Protein AF-A0A183H7V7-F1 (afdb_monomer_lite)

Structure (mmCIF, N/CA/C/O backbone):
data_AF-A0A183H7V7-F1
#
_entry.id   AF-A0A183H7V7-F1
#
loop_
_atom_site.group_PDB
_atom_site.id
_atom_site.type_symbol
_atom_site.label_atom_id
_atom_site.label_alt_id
_atom_site.label_comp_id
_atom_site.label_asym_id
_atom_site.label_entity_id
_atom_site.label_seq_id
_atom_site.pdbx_PDB_ins_code
_atom_site.Cartn_x
_atom_site.Cartn_y
_atom_site.Cartn_z
_atom_site.occupancy
_atom_site.B_iso_or_equiv
_atom_site.auth_seq_id
_atom_site.auth_comp_id
_atom_site.auth_asym_id
_atom_site.auth_atom_id
_atom_site.pdbx_PDB_model_num
ATOM 1 N N . MET A 1 1 ? -0.029 -14.045 -3.141 1.00 83.12 1 MET A N 1
ATOM 2 C CA . MET A 1 1 ? -0.782 -13.463 -2.008 1.00 83.12 1 MET A CA 1
ATOM 3 C C . MET A 1 1 ? -1.343 -14.506 -1.038 1.00 83.12 1 MET A C 1
ATOM 5 O O . MET A 1 1 ? -0.918 -14.499 0.108 1.00 83.12 1 MET A O 1
ATOM 9 N N . ALA A 1 2 ? -2.233 -15.414 -1.465 1.00 86.19 2 ALA A N 1
ATOM 10 C CA . ALA A 1 2 ? -2.914 -16.369 -0.571 1.00 86.19 2 ALA A CA 1
ATOM 11 C C . ALA A 1 2 ? -1.970 -17.188 0.333 1.00 86.19 2 ALA A C 1
ATOM 13 O O . ALA A 1 2 ? -2.201 -17.280 1.535 1.00 86.19 2 ALA A O 1
ATOM 14 N N . ILE A 1 3 ? -0.864 -17.702 -0.221 1.00 89.56 3 ILE A N 1
ATOM 15 C CA . ILE A 1 3 ? 0.158 -18.432 0.549 1.00 89.56 3 ILE A CA 1
ATOM 16 C C . ILE A 1 3 ? 0.711 -17.557 1.679 1.00 89.56 3 ILE A C 1
ATOM 18 O O . ILE A 1 3 ? 0.718 -17.991 2.822 1.00 89.56 3 ILE A O 1
ATOM 22 N N . CYS A 1 4 ? 1.087 -16.304 1.396 1.00 88.00 4 CYS A N 1
ATOM 23 C CA . CYS A 1 4 ? 1.588 -15.381 2.415 1.00 88.00 4 CYS A CA 1
ATOM 24 C C . CYS A 1 4 ? 0.553 -15.135 3.518 1.00 88.00 4 CYS A C 1
ATOM 26 O O . CYS A 1 4 ? 0.920 -15.141 4.685 1.00 88.00 4 CYS A O 1
ATOM 28 N N . MET A 1 5 ? -0.730 -14.983 3.176 1.00 90.81 5 MET A N 1
ATOM 29 C CA . MET A 1 5 ? -1.794 -14.799 4.172 1.00 90.81 5 MET A CA 1
ATOM 30 C C . MET A 1 5 ? -1.963 -16.030 5.069 1.00 90.81 5 MET A C 1
ATOM 32 O O . MET A 1 5 ? -2.100 -15.891 6.283 1.00 90.81 5 MET A O 1
ATOM 36 N N . ILE A 1 6 ? -1.900 -17.236 4.497 1.00 91.56 6 ILE A N 1
ATOM 37 C CA . ILE A 1 6 ? -1.924 -18.493 5.258 1.00 91.56 6 ILE A CA 1
ATOM 38 C C . ILE A 1 6 ? -0.694 -18.584 6.168 1.00 91.56 6 ILE A C 1
ATOM 40 O O . ILE A 1 6 ? -0.825 -18.875 7.355 1.00 91.56 6 ILE A O 1
ATOM 44 N N . THR A 1 7 ? 0.497 -18.273 5.653 1.00 91.25 7 THR A N 1
ATOM 45 C CA . THR A 1 7 ? 1.732 -18.254 6.447 1.00 91.25 7 THR A CA 1
ATOM 46 C C . THR A 1 7 ? 1.651 -17.245 7.591 1.00 91.25 7 THR A C 1
ATOM 48 O O . THR A 1 7 ? 2.047 -17.569 8.703 1.00 91.25 7 THR A O 1
ATOM 51 N N . MET A 1 8 ? 1.097 -16.049 7.372 1.00 92.38 8 MET A N 1
ATOM 52 C CA . MET A 1 8 ? 0.916 -15.050 8.431 1.00 92.38 8 MET A CA 1
ATOM 53 C C . MET A 1 8 ? -0.053 -15.515 9.526 1.00 92.38 8 MET A C 1
ATOM 55 O O . MET A 1 8 ? 0.155 -15.159 10.680 1.00 92.38 8 MET A O 1
ATOM 59 N N . ARG A 1 9 ? -1.074 -16.318 9.189 1.00 90.81 9 ARG A N 1
ATOM 60 C CA . ARG A 1 9 ? -1.992 -16.923 10.174 1.00 90.81 9 ARG A CA 1
ATOM 61 C C . ARG A 1 9 ? -1.338 -18.039 10.990 1.00 90.81 9 ARG A C 1
ATOM 63 O O . ARG A 1 9 ? -1.631 -18.166 12.170 1.00 90.81 9 ARG A O 1
ATOM 70 N N . ASN A 1 10 ? -0.479 -18.841 10.361 1.00 91.06 10 ASN A N 1
ATOM 71 C CA . ASN A 1 10 ? 0.200 -19.969 11.010 1.00 91.06 10 ASN A CA 1
ATOM 72 C C . ASN A 1 10 ? 1.493 -19.565 11.737 1.00 91.06 10 ASN A C 1
ATOM 74 O O . ASN A 1 10 ? 2.023 -20.326 12.542 1.00 91.06 10 ASN A O 1
ATOM 78 N N . CYS A 1 11 ? 2.034 -18.392 11.421 1.00 88.12 11 CYS A N 1
ATOM 79 C CA . CYS A 1 11 ? 3.238 -17.832 12.024 1.00 88.12 11 CYS A CA 1
ATOM 80 C C . CYS A 1 11 ? 2.930 -16.427 12.568 1.00 88.12 11 CYS A C 1
ATOM 82 O O . CYS A 1 11 ? 1.870 -16.207 13.143 1.00 88.12 11 CYS A O 1
ATOM 84 N N . SER A 1 12 ? 3.852 -15.466 12.412 1.00 91.12 12 SER A N 1
ATOM 85 C CA . SER A 1 12 ? 3.609 -14.065 12.770 1.00 91.12 12 SER A CA 1
ATOM 86 C C . SER A 1 12 ? 3.565 -13.166 11.521 1.00 91.12 12 SER A C 1
ATOM 88 O O . SER A 1 12 ? 4.467 -13.263 10.675 1.00 91.12 12 SER A O 1
ATOM 90 N N . PRO A 1 13 ? 2.578 -12.251 11.395 1.00 92.94 13 PRO A N 1
ATOM 91 C CA . PRO A 1 13 ? 2.539 -11.257 10.319 1.00 92.94 13 PRO A CA 1
ATOM 92 C C . PRO A 1 13 ? 3.821 -10.424 10.247 1.00 92.94 13 PRO A C 1
ATOM 94 O O . PRO A 1 13 ? 4.353 -10.177 9.164 1.00 92.94 13 PRO A O 1
ATOM 97 N N . LYS A 1 14 ? 4.375 -10.073 11.414 1.00 93.44 14 LYS A N 1
ATOM 98 C CA . LYS A 1 14 ? 5.647 -9.360 11.554 1.00 93.44 14 LYS A CA 1
ATOM 99 C C . LYS A 1 14 ? 6.796 -10.061 10.829 1.00 93.44 14 LYS A C 1
ATOM 101 O O . LYS A 1 14 ? 7.481 -9.410 10.047 1.00 93.44 14 LYS A O 1
ATOM 106 N N . SER A 1 15 ? 6.998 -11.361 11.059 1.00 92.56 15 SER A N 1
ATOM 107 C CA . SER A 1 15 ? 8.094 -12.120 10.441 1.00 92.56 15 SER A CA 1
ATOM 108 C C . SER A 1 15 ? 7.975 -12.147 8.920 1.00 92.56 15 SER A C 1
ATOM 110 O O . SER A 1 15 ? 8.949 -11.873 8.223 1.00 92.56 15 SER A O 1
ATOM 112 N N . VAL A 1 16 ? 6.775 -12.424 8.401 1.00 93.31 16 VAL A N 1
ATOM 113 C CA . VAL A 1 16 ? 6.545 -12.497 6.951 1.00 93.31 16 VAL A CA 1
ATOM 114 C C . VAL A 1 16 ? 6.779 -11.134 6.301 1.00 93.31 16 VAL A C 1
ATOM 116 O O . VAL A 1 16 ? 7.478 -11.050 5.294 1.00 93.31 16 VAL A O 1
ATOM 119 N N . ILE A 1 17 ? 6.261 -10.056 6.895 1.00 93.62 17 ILE A N 1
ATOM 120 C CA . ILE A 1 17 ? 6.470 -8.690 6.396 1.00 93.62 17 ILE A CA 1
ATOM 121 C C . ILE A 1 17 ? 7.956 -8.323 6.416 1.00 93.62 17 ILE A C 1
ATOM 123 O O . ILE A 1 17 ? 8.456 -7.801 5.424 1.00 93.62 17 ILE A O 1
ATOM 127 N N . SER A 1 18 ? 8.686 -8.648 7.488 1.00 93.00 18 SER A N 1
ATOM 128 C CA . SER A 1 18 ? 10.134 -8.418 7.556 1.00 93.00 18 SER A CA 1
ATOM 129 C C . SER A 1 18 ? 10.902 -9.138 6.443 1.00 93.00 18 SER A C 1
ATOM 131 O O . SER A 1 18 ? 11.807 -8.542 5.864 1.00 93.00 18 SER A O 1
ATOM 133 N N . CYS A 1 19 ? 10.527 -10.371 6.091 1.00 93.06 19 CYS A N 1
ATOM 134 C CA . CYS A 1 19 ? 11.117 -11.071 4.946 1.00 93.06 19 CYS A CA 1
ATOM 135 C C . CYS A 1 19 ? 10.786 -10.382 3.612 1.00 93.06 19 CYS A C 1
ATOM 137 O O . CYS A 1 19 ? 11.653 -10.264 2.749 1.00 93.06 19 CYS A O 1
ATOM 139 N N . LEU A 1 20 ? 9.552 -9.900 3.441 1.00 93.38 20 LEU A N 1
ATOM 140 C CA . LEU A 1 20 ? 9.124 -9.217 2.216 1.00 93.38 20 LEU A CA 1
ATOM 141 C C . LEU A 1 20 ? 9.817 -7.862 2.017 1.00 93.38 20 LEU A C 1
ATOM 143 O O . LEU A 1 20 ? 10.102 -7.501 0.876 1.00 93.38 20 LEU A O 1
ATOM 147 N N . CYS A 1 21 ? 10.136 -7.139 3.097 1.00 93.31 21 CYS A N 1
ATOM 148 C CA . CYS A 1 21 ? 10.841 -5.854 3.034 1.00 93.31 21 CYS A CA 1
ATOM 149 C C . CYS A 1 21 ? 12.169 -5.934 2.261 1.00 93.31 21 CYS A C 1
ATOM 151 O O . CYS A 1 21 ? 12.540 -4.958 1.620 1.00 93.31 21 CYS A O 1
ATOM 153 N N . VAL A 1 22 ? 12.860 -7.081 2.270 1.00 93.31 22 VAL A N 1
ATOM 154 C CA . VAL A 1 22 ? 14.134 -7.283 1.547 1.00 93.31 22 VAL A CA 1
ATOM 155 C C . VAL A 1 22 ? 13.958 -7.186 0.025 1.00 93.31 22 VAL A C 1
ATOM 157 O O . VAL A 1 22 ? 14.891 -6.849 -0.699 1.00 93.31 22 VAL A O 1
ATOM 160 N N . TYR A 1 23 ? 12.751 -7.445 -0.475 1.00 93.19 23 TYR A N 1
ATOM 161 C CA . TYR A 1 23 ? 12.440 -7.455 -1.903 1.00 93.19 23 TYR A CA 1
ATOM 162 C C . TYR A 1 23 ? 11.769 -6.158 -2.387 1.00 93.19 23 TYR A C 1
ATOM 164 O O . TYR A 1 23 ? 11.342 -6.083 -3.542 1.00 93.19 23 TYR A O 1
ATOM 172 N N . SER A 1 24 ? 11.681 -5.125 -1.543 1.00 91.31 24 SER A N 1
ATOM 173 C CA . SER A 1 24 ? 11.065 -3.834 -1.889 1.00 91.31 24 SER A CA 1
ATOM 174 C C . SER A 1 24 ? 11.757 -3.132 -3.063 1.00 91.31 24 SER A C 1
ATOM 176 O O . SER A 1 24 ? 11.090 -2.486 -3.865 1.00 91.31 24 SER A O 1
ATOM 178 N N . GLU A 1 25 ? 13.068 -3.321 -3.225 1.00 93.31 25 GLU A N 1
ATOM 179 C CA . GLU A 1 25 ? 13.884 -2.744 -4.305 1.00 93.31 25 GLU A CA 1
ATOM 180 C C . GLU A 1 25 ? 14.132 -3.726 -5.466 1.00 93.31 25 GLU A C 1
ATOM 182 O O . GLU A 1 25 ? 15.011 -3.532 -6.307 1.00 93.31 25 GLU A O 1
ATOM 187 N N . HIS A 1 26 ? 13.354 -4.809 -5.549 1.00 97.00 26 HIS A N 1
ATOM 188 C CA . HIS A 1 26 ? 13.552 -5.834 -6.568 1.00 97.00 26 HIS A CA 1
ATOM 189 C C . HIS A 1 26 ? 13.414 -5.269 -7.997 1.00 97.00 26 HIS A C 1
ATOM 191 O O . HIS A 1 26 ? 12.508 -4.487 -8.291 1.00 97.00 26 HIS A O 1
ATOM 197 N N . ARG A 1 27 ? 14.264 -5.719 -8.936 1.00 95.56 27 ARG A N 1
ATOM 198 C CA . ARG A 1 27 ? 14.302 -5.227 -10.333 1.00 95.56 27 ARG A CA 1
ATOM 199 C C . ARG A 1 27 ? 12.946 -5.322 -11.043 1.00 95.56 27 ARG A C 1
ATOM 201 O O . ARG A 1 27 ? 12.542 -4.406 -11.760 1.00 95.56 27 ARG A O 1
ATOM 208 N N . SER A 1 28 ? 12.240 -6.433 -10.841 1.00 96.88 28 SER A N 1
ATOM 209 C CA . SER A 1 28 ? 10.896 -6.643 -11.390 1.00 96.88 28 SER A CA 1
ATOM 210 C C . SER A 1 28 ? 9.864 -5.790 -10.657 1.00 96.88 28 SER A C 1
ATOM 212 O O . SER A 1 28 ? 9.594 -6.015 -9.478 1.00 96.88 28 SER A O 1
ATOM 214 N N . SER A 1 29 ? 9.223 -4.871 -11.380 1.00 96.50 29 SER A N 1
ATOM 215 C CA . SER A 1 29 ? 8.140 -4.045 -10.839 1.00 96.50 29 SER A CA 1
ATOM 216 C C . SER A 1 29 ? 6.926 -4.855 -10.409 1.00 96.50 29 SER A C 1
ATOM 218 O O . SER A 1 29 ? 6.223 -4.443 -9.499 1.00 96.50 29 SER A O 1
ATOM 220 N N . ARG A 1 30 ? 6.705 -6.026 -11.020 1.00 96.19 30 ARG A N 1
ATOM 221 C CA . ARG A 1 30 ? 5.629 -6.936 -10.621 1.00 96.19 30 ARG A CA 1
ATOM 222 C C . ARG A 1 30 ? 5.851 -7.476 -9.210 1.00 96.19 30 ARG A C 1
ATOM 224 O O . ARG A 1 30 ? 4.898 -7.614 -8.464 1.00 96.19 30 ARG A O 1
ATOM 231 N N . ILE A 1 31 ? 7.102 -7.741 -8.829 1.00 96.88 31 ILE A N 1
ATOM 232 C CA . ILE A 1 31 ? 7.424 -8.187 -7.467 1.00 96.88 31 ILE A CA 1
ATOM 233 C C . ILE A 1 31 ? 7.207 -7.046 -6.470 1.00 96.88 31 ILE A C 1
ATOM 235 O O . ILE A 1 31 ? 6.558 -7.262 -5.453 1.00 96.88 31 ILE A O 1
ATOM 239 N N . ARG A 1 32 ? 7.665 -5.826 -6.787 1.00 97.62 32 ARG A N 1
ATOM 240 C CA . ARG A 1 32 ? 7.440 -4.649 -5.928 1.00 97.62 32 ARG A CA 1
ATOM 241 C C . ARG A 1 32 ? 5.950 -4.368 -5.711 1.00 97.62 32 ARG A C 1
ATOM 243 O O . ARG A 1 32 ? 5.524 -4.159 -4.582 1.00 97.62 32 ARG A O 1
ATOM 250 N N . GLU A 1 33 ? 5.159 -4.424 -6.781 1.00 96.88 33 GLU A N 1
ATOM 251 C CA . GLU A 1 33 ? 3.698 -4.295 -6.732 1.00 96.88 33 GLU A CA 1
ATOM 252 C C . GLU A 1 33 ? 3.053 -5.374 -5.852 1.00 96.88 33 GLU A C 1
ATOM 254 O O . GLU A 1 33 ? 2.265 -5.057 -4.964 1.00 96.88 33 GLU A O 1
ATOM 259 N N . GLU A 1 34 ? 3.409 -6.646 -6.051 1.00 96.62 34 GLU A N 1
ATOM 260 C CA . GLU A 1 34 ? 2.838 -7.742 -5.264 1.00 96.62 34 GLU A CA 1
ATOM 261 C C . GLU A 1 34 ? 3.197 -7.650 -3.778 1.00 96.62 34 GLU A C 1
ATOM 263 O O . GLU A 1 34 ? 2.356 -7.943 -2.931 1.00 96.62 34 GLU A O 1
ATOM 268 N N . ILE A 1 35 ? 4.408 -7.203 -3.436 1.00 96.88 35 ILE A N 1
ATOM 269 C CA . ILE A 1 35 ? 4.810 -6.975 -2.040 1.00 96.88 35 ILE A CA 1
ATOM 270 C C . ILE A 1 35 ? 3.922 -5.917 -1.387 1.00 96.88 35 ILE A C 1
ATOM 272 O O . ILE A 1 35 ? 3.421 -6.144 -0.285 1.00 96.88 35 ILE A O 1
ATOM 276 N N . LEU A 1 36 ? 3.687 -4.798 -2.078 1.00 97.62 36 LEU A N 1
ATOM 277 C CA . LEU A 1 36 ? 2.796 -3.740 -1.605 1.00 97.62 36 LEU A CA 1
ATOM 278 C C . LEU A 1 36 ? 1.373 -4.271 -1.409 1.00 97.62 36 LEU A C 1
ATOM 280 O O . LEU A 1 36 ? 0.781 -4.053 -0.358 1.00 97.62 36 LEU A O 1
ATOM 284 N N . ASN A 1 37 ? 0.858 -5.049 -2.362 1.00 97.12 37 ASN A N 1
ATOM 285 C CA . ASN A 1 37 ? -0.470 -5.650 -2.255 1.00 97.12 37 ASN A CA 1
ATOM 286 C C . ASN A 1 37 ? -0.578 -6.645 -1.088 1.00 97.12 37 ASN A C 1
ATOM 288 O O . ASN A 1 37 ? -1.600 -6.677 -0.403 1.00 97.12 37 ASN A O 1
ATOM 292 N N . ILE A 1 38 ? 0.464 -7.442 -0.827 1.00 96.31 38 ILE A N 1
ATOM 293 C CA . ILE A 1 38 ? 0.506 -8.354 0.325 1.00 96.31 38 ILE A CA 1
ATOM 294 C C . ILE A 1 38 ? 0.534 -7.563 1.638 1.00 96.31 38 ILE A C 1
ATOM 296 O O . ILE A 1 38 ? -0.175 -7.925 2.574 1.00 96.31 38 ILE A O 1
ATOM 300 N N . MET A 1 39 ? 1.309 -6.477 1.716 1.00 96.56 39 MET A N 1
ATOM 301 C CA . MET A 1 39 ? 1.312 -5.586 2.882 1.00 96.56 39 MET A CA 1
ATOM 302 C C . MET A 1 39 ? -0.060 -4.933 3.098 1.00 96.56 39 MET A C 1
ATOM 304 O O . MET A 1 39 ? -0.524 -4.875 4.235 1.00 96.56 39 MET A O 1
ATOM 308 N N . THR A 1 40 ? -0.741 -4.516 2.026 1.00 97.12 40 THR A N 1
ATOM 309 C CA . THR A 1 40 ? -2.110 -3.982 2.085 1.00 97.12 40 THR A CA 1
ATOM 310 C C . THR A 1 40 ? -3.071 -5.027 2.639 1.00 97.12 40 THR A C 1
ATOM 312 O O . THR A 1 40 ? -3.781 -4.754 3.604 1.00 97.12 40 THR A O 1
ATOM 315 N N . ALA A 1 41 ? -3.048 -6.251 2.098 1.00 96.06 41 ALA A N 1
ATOM 316 C CA . ALA A 1 41 ? -3.872 -7.352 2.594 1.00 96.06 41 ALA A CA 1
ATOM 317 C C . ALA A 1 41 ? -3.603 -7.642 4.078 1.00 96.06 41 ALA A C 1
ATOM 319 O O . ALA A 1 41 ? -4.539 -7.849 4.852 1.00 96.06 41 ALA A O 1
ATOM 320 N N . ALA A 1 42 ? -2.332 -7.629 4.486 1.00 95.38 42 ALA A N 1
ATOM 321 C CA . ALA A 1 42 ? -1.938 -7.873 5.865 1.00 95.38 42 ALA A CA 1
ATOM 322 C C . ALA A 1 42 ? -2.489 -6.800 6.815 1.00 95.38 42 ALA A C 1
ATOM 324 O O . ALA A 1 42 ? -3.069 -7.151 7.838 1.00 95.38 42 ALA A O 1
ATOM 325 N N . LEU A 1 43 ? -2.374 -5.516 6.460 1.00 95.25 43 LEU A N 1
ATOM 326 C CA . LEU A 1 43 ? -2.909 -4.410 7.263 1.00 95.25 43 LEU A CA 1
ATOM 327 C C . LEU A 1 43 ? -4.443 -4.384 7.326 1.00 95.25 43 LEU A C 1
ATOM 329 O O . LEU A 1 43 ? -4.996 -3.915 8.313 1.00 95.25 43 LEU A O 1
ATOM 333 N N . LEU A 1 44 ? -5.126 -4.885 6.294 1.00 94.94 44 LEU A N 1
ATOM 334 C CA . LEU A 1 44 ? -6.587 -5.020 6.288 1.00 94.94 44 LEU A CA 1
ATOM 335 C C . LEU A 1 44 ? -7.083 -6.247 7.073 1.00 94.94 44 LEU A C 1
ATOM 337 O O . LEU A 1 44 ? -8.256 -6.303 7.428 1.00 94.94 44 LEU A O 1
ATOM 341 N N . THR A 1 45 ? -6.220 -7.239 7.317 1.00 93.94 45 THR A N 1
ATOM 342 C CA . THR A 1 45 ? -6.614 -8.529 7.915 1.00 93.94 45 THR A CA 1
ATOM 343 C C . THR A 1 45 ? -6.171 -8.681 9.367 1.00 93.94 45 THR A C 1
ATOM 345 O O . THR A 1 45 ? -6.896 -9.264 10.170 1.00 93.94 45 THR A O 1
ATOM 348 N N . PHE A 1 46 ? -4.967 -8.224 9.707 1.00 93.69 46 PHE A N 1
ATOM 349 C CA . PHE A 1 46 ? -4.369 -8.409 11.027 1.00 93.69 46 PHE A CA 1
ATOM 350 C C . PHE A 1 46 ? -4.332 -7.093 11.800 1.00 93.69 46 PHE A C 1
ATOM 352 O O . PHE A 1 46 ? -4.242 -6.013 11.220 1.00 93.69 46 PHE A O 1
ATOM 359 N N . ASP A 1 47 ? -4.341 -7.189 13.129 1.00 90.56 47 ASP A N 1
ATOM 360 C CA . ASP A 1 47 ? -4.190 -6.031 14.008 1.00 90.56 47 ASP A CA 1
ATOM 361 C C . ASP A 1 47 ? -2.854 -5.318 13.737 1.00 90.56 47 ASP A C 1
ATOM 363 O O . ASP A 1 47 ? -1.793 -5.953 13.701 1.00 90.56 47 ASP A O 1
ATOM 367 N N . SER A 1 48 ? -2.894 -3.992 13.603 1.00 87.38 48 SER A N 1
ATOM 368 C CA . SER A 1 48 ? -1.719 -3.155 13.360 1.00 87.38 48 SER A CA 1
ATOM 369 C C . SER A 1 48 ? -0.653 -3.305 14.450 1.00 87.38 48 SER A C 1
ATOM 371 O O . SER A 1 48 ? 0.534 -3.192 14.151 1.00 87.38 48 SER A O 1
ATOM 373 N N . ARG A 1 49 ? -1.034 -3.661 15.688 1.00 88.69 49 ARG A N 1
ATOM 374 C CA . ARG A 1 49 ? -0.091 -3.966 16.786 1.00 88.69 49 ARG A CA 1
ATOM 375 C C . ARG A 1 49 ? 0.773 -5.201 16.528 1.00 88.69 49 ARG A C 1
ATOM 377 O O . ARG A 1 49 ? 1.878 -5.300 17.057 1.00 88.69 49 ARG A O 1
ATOM 384 N N . SER A 1 50 ? 0.292 -6.137 15.709 1.00 88.31 50 SER A N 1
ATOM 385 C CA . SER A 1 50 ? 1.029 -7.350 15.328 1.00 88.31 50 SER A CA 1
ATOM 386 C C . SER A 1 50 ? 2.015 -7.120 14.174 1.00 88.31 50 SER A C 1
ATOM 388 O O . SER A 1 50 ? 2.763 -8.027 13.805 1.00 88.31 50 SER A O 1
ATOM 390 N N . ILE A 1 51 ? 2.039 -5.907 13.610 1.00 91.81 51 ILE A N 1
ATOM 391 C CA . ILE A 1 51 ? 2.793 -5.543 12.412 1.00 91.81 51 ILE A CA 1
ATOM 392 C C . ILE A 1 51 ? 3.747 -4.384 12.722 1.00 91.81 51 ILE A C 1
ATOM 394 O O . ILE A 1 51 ? 3.416 -3.425 13.413 1.00 91.81 51 ILE A O 1
ATOM 398 N N . ASN A 1 52 ? 4.965 -4.440 12.179 1.00 91.75 52 ASN A N 1
ATOM 399 C CA . ASN A 1 52 ? 5.906 -3.329 12.301 1.00 91.75 52 ASN A CA 1
ATOM 400 C C . ASN A 1 52 ? 5.572 -2.223 11.286 1.00 91.75 52 ASN A C 1
ATOM 402 O O . ASN A 1 52 ? 6.082 -2.219 10.165 1.00 91.75 52 ASN A O 1
ATOM 406 N N . LEU A 1 53 ? 4.744 -1.265 11.705 1.00 91.81 53 LEU A N 1
ATOM 407 C CA . LEU A 1 53 ? 4.345 -0.127 10.875 1.00 91.81 53 LEU A CA 1
ATOM 408 C C . LEU A 1 53 ? 5.537 0.727 10.413 1.00 91.81 53 LEU A C 1
ATOM 410 O O . LEU A 1 53 ? 5.537 1.227 9.292 1.00 91.81 53 LEU A O 1
ATOM 414 N N . LYS A 1 54 ? 6.600 0.848 11.218 1.00 91.88 54 LYS A N 1
ATOM 415 C CA . LYS A 1 54 ? 7.798 1.586 10.798 1.00 91.88 54 LYS A CA 1
ATOM 416 C C . LYS A 1 54 ? 8.458 0.933 9.578 1.00 91.88 54 LYS A C 1
ATOM 418 O O . LYS A 1 54 ? 8.795 1.630 8.629 1.00 91.88 54 LYS A O 1
ATOM 423 N N . ALA A 1 55 ? 8.596 -0.393 9.583 1.00 92.38 55 ALA A N 1
ATOM 424 C CA . ALA A 1 55 ? 9.184 -1.123 8.459 1.00 92.38 55 ALA A CA 1
ATOM 425 C C . ALA A 1 55 ? 8.343 -0.990 7.178 1.00 92.38 55 ALA A C 1
ATOM 427 O O . ALA A 1 55 ? 8.896 -0.918 6.084 1.00 92.38 55 ALA A O 1
ATOM 428 N N . ILE A 1 56 ? 7.015 -0.914 7.311 1.00 94.75 56 ILE A N 1
ATOM 429 C CA . ILE A 1 56 ? 6.128 -0.642 6.173 1.00 94.75 56 ILE A CA 1
ATOM 430 C C . ILE A 1 56 ? 6.339 0.779 5.656 1.00 94.75 56 ILE A C 1
ATOM 432 O O . ILE A 1 56 ? 6.463 0.954 4.449 1.00 94.75 56 ILE A O 1
ATOM 436 N N . ALA A 1 57 ? 6.425 1.779 6.540 1.00 94.50 57 ALA A N 1
ATOM 437 C CA . ALA A 1 57 ? 6.687 3.164 6.150 1.00 94.50 57 ALA A CA 1
ATOM 438 C C . ALA A 1 57 ? 8.002 3.296 5.358 1.00 94.50 57 ALA A C 1
ATOM 440 O O . ALA A 1 57 ? 8.021 3.934 4.305 1.00 94.50 57 ALA A O 1
ATOM 441 N N . ASP A 1 58 ? 9.066 2.635 5.826 1.00 94.12 58 ASP A N 1
ATOM 442 C CA . ASP A 1 58 ? 10.383 2.629 5.177 1.00 94.12 58 ASP A CA 1
ATOM 443 C C . ASP A 1 58 ? 10.335 2.003 3.761 1.00 94.12 58 ASP A C 1
ATOM 445 O O . ASP A 1 58 ? 11.114 2.389 2.892 1.00 94.12 58 ASP A O 1
ATOM 449 N N . VAL A 1 59 ? 9.391 1.086 3.500 1.00 96.12 59 VAL A N 1
ATOM 450 C CA . VAL A 1 59 ? 9.176 0.454 2.184 1.00 96.12 59 VAL A CA 1
ATOM 451 C C . VAL A 1 59 ? 8.237 1.263 1.287 1.00 96.12 59 VAL A C 1
ATOM 453 O O . VAL A 1 59 ? 8.540 1.483 0.116 1.00 96.12 59 VAL A O 1
ATOM 456 N N . VAL A 1 60 ? 7.081 1.690 1.798 1.00 97.12 60 VAL A N 1
ATOM 457 C CA . VAL A 1 60 ? 6.031 2.308 0.974 1.00 97.12 60 VAL A CA 1
ATOM 458 C C . VAL A 1 60 ? 6.409 3.714 0.526 1.00 97.12 60 VAL A C 1
ATOM 460 O O . VAL A 1 60 ? 6.122 4.072 -0.614 1.00 97.12 60 VAL A O 1
ATOM 463 N N . VAL A 1 61 ? 7.074 4.500 1.385 1.00 96.50 61 VAL A N 1
ATOM 464 C CA . VAL A 1 61 ? 7.366 5.913 1.103 1.00 96.50 61 VAL A CA 1
ATOM 465 C C . VAL A 1 61 ? 8.182 6.057 -0.188 1.00 96.50 61 VAL A C 1
ATOM 467 O O . VAL A 1 61 ? 7.692 6.733 -1.091 1.00 96.50 61 VAL A O 1
ATOM 470 N N . PRO A 1 62 ? 9.341 5.390 -0.371 1.00 95.69 62 PRO A N 1
ATOM 471 C CA . PRO A 1 62 ? 10.090 5.467 -1.629 1.00 95.69 62 PRO A CA 1
ATOM 472 C C . PRO A 1 62 ? 9.296 5.005 -2.861 1.00 95.69 62 PRO A C 1
ATOM 474 O O . PRO A 1 62 ? 9.454 5.565 -3.946 1.00 95.69 62 PRO A O 1
ATOM 477 N N . LEU A 1 63 ? 8.416 4.009 -2.703 1.00 96.81 63 LEU A N 1
ATOM 478 C CA . LEU A 1 63 ? 7.657 3.411 -3.807 1.00 96.81 63 LEU A CA 1
ATOM 479 C C . LEU A 1 63 ? 6.493 4.286 -4.304 1.00 96.81 63 LEU A C 1
ATOM 481 O O . LEU A 1 63 ? 5.998 4.068 -5.411 1.00 96.81 63 LEU A O 1
ATOM 485 N N . LEU A 1 64 ? 6.118 5.340 -3.571 1.00 96.25 64 LEU A N 1
ATOM 486 C CA . LEU A 1 64 ? 5.202 6.380 -4.063 1.00 96.25 64 LEU A CA 1
ATOM 487 C C . LEU A 1 64 ? 5.759 7.133 -5.286 1.00 96.25 64 LEU A C 1
ATOM 489 O O . LEU A 1 64 ? 4.996 7.652 -6.106 1.00 96.25 64 LEU A O 1
ATOM 493 N N . ALA A 1 65 ? 7.087 7.177 -5.422 1.00 94.94 65 ALA A N 1
ATOM 494 C CA . ALA A 1 65 ? 7.801 7.780 -6.544 1.00 94.94 65 ALA A CA 1
ATOM 495 C C . ALA A 1 65 ? 8.402 6.728 -7.501 1.00 94.94 65 ALA A C 1
ATOM 497 O O . ALA A 1 65 ? 9.303 7.043 -8.281 1.00 94.94 65 ALA A O 1
ATOM 498 N N . ASP A 1 66 ? 7.926 5.475 -7.462 1.00 95.19 66 ASP A N 1
ATOM 499 C CA . ASP A 1 66 ? 8.411 4.420 -8.357 1.00 95.19 66 ASP A CA 1
ATOM 500 C C . ASP A 1 66 ? 8.199 4.797 -9.831 1.00 95.19 66 ASP A C 1
ATOM 502 O O . ASP A 1 66 ? 7.236 5.470 -10.199 1.00 95.19 66 ASP A O 1
ATOM 506 N N . GLN A 1 67 ? 9.080 4.325 -10.710 1.00 92.56 67 GLN A N 1
ATOM 507 C CA . GLN A 1 67 ? 8.997 4.588 -12.147 1.00 92.56 67 GLN A CA 1
ATOM 508 C C . GLN A 1 67 ? 7.751 3.973 -12.805 1.00 92.56 67 GLN A C 1
ATOM 510 O O . GLN A 1 67 ? 7.241 4.463 -13.818 1.00 92.56 67 GLN A O 1
ATOM 515 N N . LYS A 1 68 ? 7.242 2.869 -12.256 1.00 94.25 68 LYS A N 1
ATOM 516 C CA . LYS A 1 68 ? 6.134 2.114 -12.833 1.00 94.25 68 LYS A CA 1
ATOM 517 C C . LYS A 1 68 ? 4.814 2.516 -12.188 1.00 94.25 68 LYS A C 1
ATOM 519 O O . LYS A 1 68 ? 4.611 2.343 -10.992 1.00 94.25 68 LYS A O 1
ATOM 524 N N . ARG A 1 69 ? 3.870 2.943 -13.034 1.00 93.69 69 ARG A N 1
ATOM 525 C CA . ARG A 1 69 ? 2.491 3.310 -12.664 1.00 93.69 69 ARG A CA 1
ATOM 526 C C . ARG A 1 69 ? 1.835 2.318 -11.703 1.00 93.69 69 ARG A C 1
ATOM 528 O O . ARG A 1 69 ? 1.269 2.739 -10.706 1.00 93.69 69 ARG A O 1
ATOM 535 N N . ARG A 1 70 ? 1.913 1.013 -11.992 1.00 94.31 70 ARG A N 1
ATOM 536 C CA . ARG A 1 70 ? 1.275 -0.022 -11.158 1.00 94.31 70 ARG A CA 1
ATOM 537 C C . ARG A 1 70 ? 1.853 -0.086 -9.743 1.00 94.31 70 ARG A C 1
ATOM 539 O O . ARG A 1 70 ? 1.105 -0.284 -8.797 1.00 94.31 70 ARG A O 1
ATOM 546 N N . VAL A 1 71 ? 3.158 0.146 -9.597 1.00 96.69 71 VAL A N 1
ATOM 547 C CA . VAL A 1 71 ? 3.813 0.188 -8.283 1.00 96.69 71 VAL A CA 1
ATOM 548 C C . VAL A 1 71 ? 3.382 1.436 -7.522 1.00 96.69 71 VAL A C 1
ATOM 550 O O . VAL A 1 71 ? 3.007 1.321 -6.362 1.00 96.69 71 VAL A O 1
ATOM 553 N N . ARG A 1 72 ? 3.342 2.605 -8.183 1.00 96.25 72 ARG A N 1
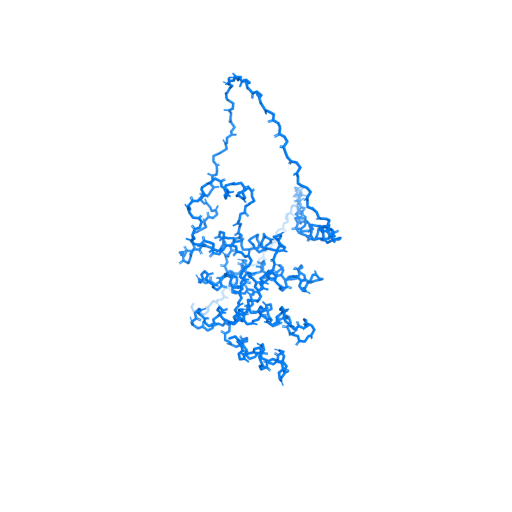ATOM 554 C CA . ARG A 1 72 ? 2.818 3.833 -7.562 1.00 96.25 72 ARG A CA 1
ATOM 555 C C . ARG A 1 72 ? 1.379 3.649 -7.093 1.00 96.25 72 ARG A C 1
ATOM 557 O O . ARG A 1 72 ? 1.073 3.970 -5.957 1.00 96.25 72 ARG A O 1
ATOM 564 N N . LEU A 1 73 ? 0.518 3.076 -7.929 1.00 95.69 73 LEU A N 1
ATOM 565 C CA . LEU A 1 73 ? -0.867 2.784 -7.567 1.00 95.69 73 LEU A CA 1
ATOM 566 C C . LEU A 1 73 ? -0.954 1.897 -6.316 1.00 95.69 73 LEU A C 1
ATOM 568 O O . LEU A 1 73 ? -1.591 2.285 -5.342 1.00 95.69 73 LEU A O 1
ATOM 572 N N . ALA A 1 74 ? -0.251 0.761 -6.305 1.00 96.94 74 ALA A N 1
ATOM 573 C CA . ALA A 1 74 ? -0.203 -0.124 -5.143 1.00 96.94 74 ALA A CA 1
ATOM 574 C C . ALA A 1 74 ? 0.340 0.585 -3.887 1.00 96.94 74 ALA A C 1
ATOM 576 O O . ALA A 1 74 ? -0.152 0.361 -2.782 1.00 96.94 74 ALA A O 1
ATOM 577 N N . ALA A 1 75 ? 1.328 1.471 -4.051 1.00 97.62 75 ALA A N 1
ATOM 578 C CA . ALA A 1 75 ? 1.914 2.235 -2.955 1.00 97.62 75 ALA A CA 1
ATOM 579 C C . ALA A 1 75 ? 0.919 3.247 -2.376 1.00 97.62 75 ALA A C 1
ATOM 581 O O . ALA A 1 75 ? 0.809 3.349 -1.159 1.00 97.62 75 ALA A O 1
ATOM 582 N N . PHE A 1 76 ? 0.158 3.950 -3.219 1.00 97.19 76 PHE A N 1
ATOM 583 C CA . PHE A 1 76 ? -0.890 4.877 -2.782 1.00 97.19 76 PHE A CA 1
ATOM 584 C C . PHE A 1 76 ? -2.015 4.158 -2.024 1.00 97.19 76 PHE A C 1
ATOM 586 O O . PHE A 1 76 ? -2.494 4.663 -1.009 1.00 97.19 76 PHE A O 1
ATOM 593 N N . GLU A 1 77 ? -2.395 2.959 -2.465 1.00 96.69 77 GLU A N 1
ATOM 594 C CA . GLU A 1 77 ? -3.402 2.138 -1.785 1.00 96.69 77 GLU A CA 1
ATOM 595 C C . GLU A 1 77 ? -2.912 1.635 -0.424 1.00 96.69 77 GLU A C 1
ATOM 597 O O . GLU A 1 77 ? -3.624 1.764 0.575 1.00 96.69 77 GLU A O 1
ATOM 602 N N . LEU A 1 78 ? -1.668 1.150 -0.347 1.00 97.31 78 LEU A N 1
ATOM 603 C CA . LEU A 1 78 ? -1.043 0.789 0.926 1.00 97.31 78 LEU A CA 1
ATOM 604 C C . LEU A 1 78 ? -0.940 2.000 1.861 1.00 97.31 78 LEU A C 1
ATOM 606 O O . LEU A 1 78 ? -1.229 1.897 3.053 1.00 97.31 78 LEU A O 1
ATOM 610 N N . PHE A 1 79 ? -0.549 3.158 1.327 1.00 96.44 79 PHE A N 1
ATOM 611 C CA . PHE A 1 79 ? -0.389 4.382 2.102 1.00 96.44 79 PHE A CA 1
ATOM 612 C C . PHE A 1 79 ? -1.718 4.873 2.682 1.00 96.44 79 PHE A C 1
ATOM 614 O O . PHE A 1 79 ? -1.745 5.324 3.825 1.00 96.44 79 PHE A O 1
ATOM 621 N N . ALA A 1 80 ? -2.825 4.743 1.945 1.00 95.38 80 ALA A N 1
ATOM 622 C CA . ALA A 1 80 ? -4.156 5.086 2.441 1.00 95.38 80 ALA A CA 1
ATOM 623 C C . ALA A 1 80 ? -4.553 4.229 3.657 1.00 95.38 80 ALA A C 1
ATOM 625 O O . ALA A 1 80 ? -4.976 4.770 4.681 1.00 95.38 80 ALA A O 1
ATOM 626 N N . VAL A 1 81 ? -4.344 2.908 3.587 1.00 95.62 81 VAL A N 1
ATOM 627 C CA . VAL A 1 81 ? -4.580 1.996 4.725 1.00 95.62 81 VAL A CA 1
ATOM 628 C C . VAL A 1 81 ? -3.658 2.339 5.891 1.00 95.62 81 VAL A C 1
ATOM 630 O O . VAL A 1 81 ? -4.091 2.428 7.039 1.00 95.62 81 VAL A O 1
ATOM 633 N N . PHE A 1 82 ? -2.382 2.584 5.603 1.00 94.00 82 PHE A N 1
ATOM 634 C CA . PHE A 1 82 ? -1.397 2.923 6.617 1.00 94.00 82 PHE A CA 1
ATOM 635 C C . PHE A 1 82 ? -1.748 4.219 7.356 1.00 94.00 82 PHE A C 1
ATOM 637 O O . PHE A 1 82 ? -1.690 4.260 8.586 1.00 94.00 82 PHE A O 1
ATOM 644 N N . ALA A 1 83 ? -2.139 5.265 6.624 1.00 92.88 83 ALA A N 1
ATOM 645 C CA . ALA A 1 83 ? -2.561 6.544 7.179 1.00 92.88 83 ALA A CA 1
ATOM 646 C C . ALA A 1 83 ? -3.812 6.397 8.057 1.00 92.88 83 ALA A C 1
ATOM 648 O O . ALA A 1 83 ? -3.866 6.986 9.135 1.00 92.88 83 ALA A O 1
ATOM 649 N N . HIS A 1 84 ? -4.767 5.562 7.637 1.00 91.56 84 HIS A N 1
ATOM 650 C CA . HIS A 1 84 ? -5.966 5.258 8.414 1.00 91.56 84 HIS A CA 1
ATOM 651 C C . HIS A 1 84 ? -5.633 4.585 9.756 1.00 91.56 84 HIS A C 1
ATOM 653 O O . HIS A 1 84 ? -6.124 5.006 10.801 1.00 91.56 84 HIS A O 1
ATOM 659 N N . LEU A 1 85 ? -4.733 3.596 9.752 1.00 90.56 85 LEU A N 1
ATOM 660 C CA . LEU A 1 85 ? -4.294 2.898 10.969 1.00 90.56 85 LEU A CA 1
ATOM 661 C C . LEU A 1 85 ? -3.379 3.750 11.864 1.00 90.56 85 LEU A C 1
ATOM 663 O O . LEU A 1 85 ? -3.289 3.517 13.067 1.00 90.56 85 LEU A O 1
ATOM 667 N N . SER A 1 86 ? -2.693 4.733 11.281 1.00 83.69 86 SER A N 1
ATOM 668 C CA . SER A 1 86 ? -1.640 5.521 11.929 1.00 83.69 86 SER A CA 1
ATOM 669 C C . SER A 1 86 ? -2.076 6.954 12.234 1.00 83.69 86 SER A C 1
ATOM 671 O O . SER A 1 86 ? -1.233 7.853 12.230 1.00 83.69 86 SER A O 1
ATOM 673 N N . SER A 1 87 ? -3.367 7.181 12.503 1.00 78.94 87 SER A N 1
ATOM 674 C CA . SER A 1 87 ? -3.974 8.517 12.644 1.00 78.94 87 SER A CA 1
ATOM 675 C C . SER A 1 87 ? -3.206 9.449 13.602 1.00 78.94 87 SER A C 1
ATOM 677 O O . SER A 1 87 ? -2.896 10.585 13.254 1.00 78.94 87 SER A O 1
ATOM 679 N N . SER A 1 88 ? -2.734 8.939 14.745 1.00 81.31 88 SER A N 1
ATOM 680 C CA . SER A 1 88 ? -1.932 9.703 15.723 1.00 81.31 88 SER A CA 1
ATOM 681 C C . SER A 1 88 ? -0.512 10.072 15.260 1.00 81.31 88 SER A C 1
ATOM 683 O O . SER A 1 88 ? 0.186 10.848 15.912 1.00 81.31 88 SER A O 1
ATOM 685 N N . SER A 1 89 ? -0.040 9.505 14.150 1.00 84.56 89 SER A N 1
ATOM 686 C CA . SER A 1 89 ? 1.327 9.671 13.644 1.00 84.56 89 SER A CA 1
ATOM 687 C C . SER A 1 89 ? 1.401 10.099 12.180 1.00 84.56 89 SER A C 1
ATOM 689 O O . SER A 1 89 ? 2.497 10.190 11.620 1.00 84.56 89 SER A O 1
ATOM 691 N N . ILE A 1 90 ? 0.265 10.436 11.569 1.00 89.31 90 ILE A N 1
ATOM 692 C CA . ILE A 1 90 ? 0.204 10.821 10.160 1.00 89.31 90 ILE A CA 1
ATOM 693 C C . ILE A 1 90 ? 1.047 12.066 9.853 1.00 89.31 90 ILE A C 1
ATOM 695 O O . ILE A 1 90 ? 1.691 12.105 8.809 1.00 89.31 90 ILE A O 1
ATOM 699 N N . LYS A 1 91 ? 1.166 13.025 10.790 1.00 90.75 91 LYS A N 1
ATOM 700 C CA . LYS A 1 91 ? 2.073 14.183 10.653 1.00 90.75 91 LYS A CA 1
ATOM 701 C C . LYS A 1 91 ? 3.524 13.735 10.386 1.00 90.75 91 LYS A C 1
ATOM 703 O O . LYS A 1 91 ? 4.189 14.272 9.503 1.00 90.75 91 LYS A O 1
ATOM 708 N N . ARG A 1 92 ? 4.016 12.701 11.090 1.00 92.00 92 ARG A N 1
ATOM 709 C CA . ARG A 1 92 ? 5.368 12.142 10.868 1.00 92.00 9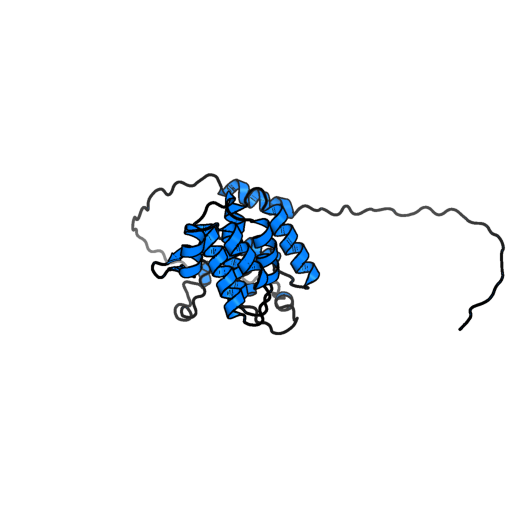2 ARG A CA 1
ATOM 710 C C . ARG A 1 92 ? 5.484 11.445 9.517 1.00 92.00 92 ARG A C 1
ATOM 712 O O . ARG A 1 92 ? 6.503 11.580 8.851 1.00 92.00 92 ARG A O 1
ATOM 719 N N . LEU A 1 93 ? 4.443 10.727 9.109 1.00 92.38 93 LEU A N 1
ATOM 720 C CA . LEU A 1 93 ? 4.414 10.034 7.827 1.00 92.38 93 LEU A CA 1
ATOM 721 C C . LEU A 1 93 ? 4.434 11.018 6.646 1.00 92.38 93 LEU A C 1
ATOM 723 O O . LEU A 1 93 ? 5.232 10.857 5.726 1.00 92.38 93 LEU A O 1
ATOM 727 N N . LEU A 1 94 ? 3.615 12.071 6.699 1.00 94.81 94 LEU A N 1
ATOM 728 C CA . LEU A 1 94 ? 3.609 13.142 5.699 1.00 94.81 94 LEU A CA 1
ATOM 729 C C . LEU A 1 94 ? 4.947 13.890 5.663 1.00 94.81 94 LEU A C 1
ATOM 731 O O . LEU A 1 94 ? 5.427 14.224 4.582 1.00 94.81 94 LEU A O 1
ATOM 735 N N . LYS A 1 95 ? 5.605 14.080 6.815 1.00 95.50 95 LYS A N 1
ATOM 736 C CA . LYS A 1 95 ? 6.972 14.620 6.865 1.00 95.50 95 LYS A CA 1
ATOM 737 C C . LYS A 1 95 ? 7.968 13.726 6.119 1.00 95.50 95 LYS A C 1
ATOM 739 O O . LYS A 1 95 ? 8.787 14.240 5.364 1.00 95.50 95 LYS A O 1
ATOM 744 N N . SER A 1 96 ? 7.883 12.402 6.267 1.00 95.69 96 SER A N 1
ATOM 745 C CA . SER A 1 96 ? 8.723 11.468 5.499 1.00 95.69 96 SER A CA 1
ATOM 746 C C . SER A 1 96 ? 8.485 11.571 3.989 1.00 95.69 96 SER A C 1
ATOM 748 O O . SER A 1 96 ? 9.446 11.524 3.223 1.00 95.69 96 SER A O 1
ATOM 750 N N . VAL A 1 97 ? 7.234 11.765 3.557 1.00 96.44 97 VAL A N 1
ATOM 751 C CA . VAL A 1 97 ? 6.899 12.005 2.141 1.00 96.44 97 VAL A CA 1
ATOM 752 C C . VAL A 1 97 ? 7.465 13.340 1.652 1.00 96.44 97 VAL A C 1
ATOM 754 O O . VAL A 1 97 ? 8.065 13.379 0.584 1.00 96.44 97 VAL A O 1
ATOM 757 N N . SER A 1 98 ? 7.354 14.407 2.446 1.00 96.06 98 SER A N 1
ATOM 758 C CA . SER A 1 98 ? 7.941 15.718 2.129 1.00 96.06 98 SER A CA 1
ATOM 759 C C . SER A 1 98 ? 9.466 15.639 1.953 1.00 96.06 98 SER A C 1
ATOM 761 O O . SER A 1 98 ? 10.025 16.127 0.969 1.00 96.06 98 SER A O 1
ATOM 763 N N . ASN A 1 99 ? 10.150 14.914 2.845 1.00 95.94 99 ASN A N 1
ATOM 764 C CA . ASN A 1 99 ? 11.590 14.673 2.730 1.00 95.94 99 ASN A CA 1
ATOM 765 C C . ASN A 1 99 ? 11.945 13.900 1.448 1.00 95.94 99 ASN A C 1
ATOM 767 O O . ASN A 1 99 ? 12.944 14.207 0.794 1.00 95.94 99 ASN A O 1
ATOM 771 N N . LEU A 1 100 ? 11.143 12.893 1.080 1.00 94.81 100 LEU A N 1
ATOM 772 C CA . LEU A 1 100 ? 11.325 12.141 -0.163 1.00 94.81 100 LEU A CA 1
ATOM 773 C C . LEU A 1 100 ? 11.130 13.039 -1.390 1.00 94.81 100 LEU A C 1
ATOM 775 O O . LEU A 1 100 ? 11.941 12.991 -2.315 1.00 94.81 100 LEU A O 1
ATOM 779 N N . GLU A 1 101 ? 10.084 13.863 -1.383 1.00 93.81 101 GLU A N 1
ATOM 780 C CA . GLU A 1 101 ? 9.785 14.826 -2.440 1.00 93.81 101 GLU A CA 1
ATOM 781 C C . GLU A 1 101 ? 10.975 15.753 -2.698 1.00 93.81 101 GLU A C 1
ATOM 783 O O . GLU A 1 101 ? 11.425 15.871 -3.841 1.00 93.81 101 GLU A O 1
ATOM 788 N N . GLN A 1 102 ? 11.556 16.317 -1.637 1.00 93.06 102 GLN A N 1
ATOM 789 C CA . GLN A 1 102 ? 12.737 17.169 -1.744 1.00 93.06 102 GLN A CA 1
ATOM 790 C C . GLN A 1 102 ? 13.973 16.395 -2.227 1.00 93.06 102 GLN A C 1
ATOM 792 O O . GLN A 1 102 ? 14.689 16.864 -3.114 1.00 93.06 102 GLN A O 1
ATOM 797 N N . LYS A 1 103 ? 14.210 15.189 -1.693 1.00 92.56 103 LYS A N 1
ATOM 798 C CA . LYS A 1 103 ? 15.371 14.351 -2.037 1.00 92.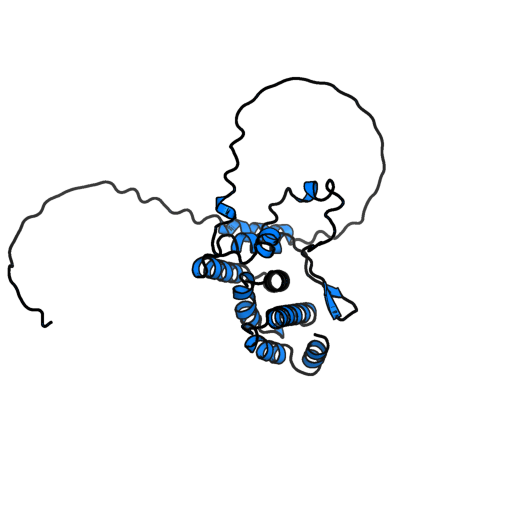56 103 LYS A CA 1
ATOM 799 C C . LYS A 1 103 ? 15.364 13.894 -3.499 1.00 92.56 103 LYS A C 1
ATOM 801 O O . LYS A 1 103 ? 16.412 13.885 -4.139 1.00 92.56 103 LYS A O 1
ATOM 806 N N . HIS A 1 104 ? 14.202 13.514 -4.027 1.00 88.44 104 HIS A N 1
ATOM 807 C CA . HIS A 1 104 ? 14.057 12.952 -5.375 1.00 88.44 104 HIS A CA 1
ATOM 808 C C . HIS A 1 104 ? 13.539 13.959 -6.411 1.00 88.44 104 HIS A C 1
ATOM 810 O O . HIS A 1 104 ? 13.290 13.572 -7.552 1.00 88.44 104 HIS A O 1
ATOM 816 N N . ARG A 1 105 ? 13.389 15.241 -6.038 1.00 90.06 105 ARG A N 1
ATOM 817 C CA . ARG A 1 105 ? 12.791 16.296 -6.883 1.00 90.06 105 ARG A CA 1
ATOM 818 C C . ARG A 1 105 ? 11.411 15.898 -7.421 1.00 90.06 105 ARG A C 1
ATOM 820 O O . ARG A 1 105 ? 11.043 16.219 -8.550 1.00 90.06 105 ARG A O 1
ATOM 827 N N . ALA A 1 106 ? 10.654 15.175 -6.603 1.00 89.75 106 ALA A N 1
ATOM 828 C CA . ALA A 1 106 ? 9.346 14.626 -6.933 1.00 89.75 106 ALA A CA 1
ATOM 829 C C . ALA A 1 106 ? 8.233 15.633 -6.580 1.00 89.75 106 ALA A C 1
ATOM 831 O O . ALA A 1 106 ? 7.320 15.320 -5.820 1.00 89.75 106 ALA A O 1
ATOM 832 N N . TYR A 1 107 ? 8.346 16.860 -7.102 1.00 91.69 107 TYR A N 1
ATOM 833 C CA . TYR A 1 107 ? 7.485 17.983 -6.721 1.00 91.69 107 TYR A CA 1
ATOM 834 C C . TYR A 1 107 ? 6.004 17.720 -7.015 1.00 91.69 107 TYR A C 1
ATOM 836 O O . TYR A 1 107 ? 5.642 17.405 -8.148 1.00 91.69 107 TYR A O 1
ATOM 844 N N . GLY A 1 108 ? 5.153 17.901 -6.007 1.00 91.19 108 GLY A N 1
ATOM 845 C CA . GLY A 1 108 ? 3.718 17.620 -6.053 1.00 91.19 108 GLY A CA 1
ATOM 846 C C . GLY A 1 108 ? 3.321 16.276 -5.436 1.00 91.19 108 GLY A C 1
ATOM 847 O O . GLY A 1 108 ? 2.124 16.041 -5.257 1.00 91.19 108 GLY A O 1
ATOM 848 N N . LEU A 1 109 ? 4.282 15.423 -5.058 1.00 95.06 109 LEU A N 1
ATOM 849 C CA . LEU A 1 109 ? 4.003 14.126 -4.438 1.00 95.06 109 LEU A CA 1
ATOM 850 C C . LEU A 1 109 ? 3.234 14.268 -3.120 1.00 95.06 109 LEU A C 1
ATOM 852 O O . LEU A 1 109 ? 2.268 13.541 -2.898 1.00 95.06 109 LEU A O 1
ATOM 856 N N . LEU A 1 110 ? 3.628 15.193 -2.244 1.00 95.50 110 LEU A N 1
ATOM 857 C CA . LEU A 1 110 ? 2.952 15.393 -0.965 1.00 95.50 110 LEU A CA 1
ATOM 858 C C . LEU A 1 110 ? 1.485 15.780 -1.163 1.00 95.50 110 LEU A C 1
ATOM 860 O O . LEU A 1 110 ? 0.618 15.269 -0.458 1.00 95.50 110 LEU A O 1
ATOM 864 N N . ASN A 1 111 ? 1.198 16.646 -2.134 1.00 94.00 111 ASN A N 1
ATOM 865 C CA . ASN A 1 111 ? -0.169 17.068 -2.435 1.00 94.00 111 ASN A CA 1
ATOM 866 C C . ASN A 1 111 ? -0.993 15.915 -3.017 1.00 94.00 111 ASN A C 1
ATOM 868 O O . ASN A 1 111 ? -2.127 15.711 -2.599 1.00 94.00 111 ASN A O 1
ATOM 872 N N . ALA A 1 112 ? -0.401 15.109 -3.901 1.00 94.56 112 ALA A N 1
ATOM 873 C CA . ALA A 1 112 ? -1.015 13.882 -4.397 1.00 94.56 112 ALA A CA 1
ATOM 874 C C . ALA A 1 112 ? -1.347 12.910 -3.252 1.00 94.56 112 ALA A C 1
ATOM 876 O O . ALA A 1 112 ? -2.446 12.369 -3.178 1.00 94.56 112 ALA A O 1
ATOM 877 N N . VAL A 1 113 ? -0.427 12.715 -2.308 1.00 95.25 113 VAL A N 1
ATOM 878 C CA . VAL A 1 113 ? -0.657 11.859 -1.138 1.00 95.25 113 VAL A CA 1
ATOM 879 C C . VAL A 1 113 ? -1.766 12.416 -0.243 1.00 95.25 113 VAL A C 1
ATOM 881 O O . VAL A 1 113 ? -2.645 11.661 0.167 1.00 95.25 113 VAL A O 1
ATOM 884 N N . LYS A 1 114 ? -1.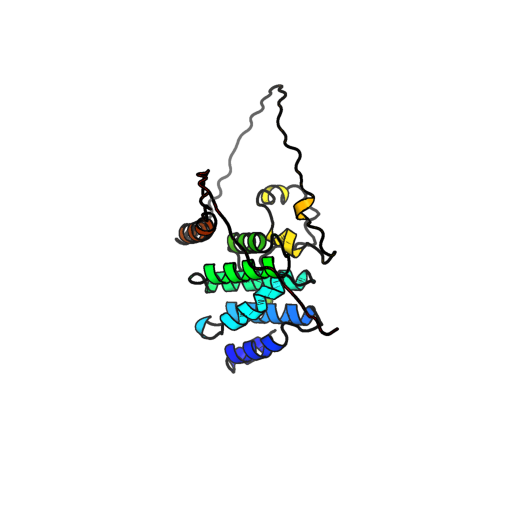767 13.725 0.036 1.00 93.88 114 LYS A N 1
ATOM 885 C CA . LYS A 1 114 ? -2.837 14.380 0.806 1.00 93.88 114 LYS A CA 1
ATOM 886 C C . LYS A 1 114 ? -4.201 14.180 0.145 1.00 93.88 114 LYS A C 1
ATOM 888 O O . LYS A 1 114 ? -5.145 13.815 0.841 1.00 93.88 114 LYS A O 1
ATOM 893 N N . GLU A 1 115 ? -4.273 14.332 -1.175 1.00 92.19 115 GLU A N 1
ATOM 894 C CA . GLU A 1 115 ? -5.494 14.104 -1.951 1.00 92.19 115 GLU A CA 1
ATOM 895 C C . GLU A 1 115 ? -5.967 12.651 -1.843 1.00 92.19 115 GLU A C 1
ATOM 897 O O . GLU A 1 115 ? -7.131 12.379 -1.561 1.00 92.19 115 GLU A O 1
ATOM 902 N N . ARG A 1 116 ? -5.059 11.676 -1.954 1.00 93.25 116 ARG A N 1
ATOM 903 C CA . ARG A 1 116 ? -5.450 10.270 -1.803 1.00 93.25 116 ARG A CA 1
ATOM 904 C C . ARG A 1 116 ? -6.055 9.976 -0.432 1.00 93.25 116 ARG A C 1
ATOM 906 O O . ARG A 1 116 ? -7.010 9.200 -0.338 1.00 93.25 116 ARG A O 1
ATOM 913 N N . ILE A 1 117 ? -5.494 10.552 0.629 1.00 92.44 117 ILE A N 1
ATOM 914 C CA . ILE A 1 117 ? -5.995 10.334 1.989 1.00 92.44 117 ILE A CA 1
ATOM 915 C C . ILE A 1 117 ? -7.314 11.091 2.206 1.00 92.44 117 ILE A C 1
ATOM 917 O O . ILE A 1 117 ? -8.199 10.561 2.877 1.00 92.44 117 ILE A O 1
ATOM 921 N N . SER A 1 118 ? -7.491 12.275 1.604 1.00 90.75 118 SER A N 1
ATOM 922 C CA . SER A 1 118 ? -8.720 13.079 1.709 1.00 90.75 118 SER A CA 1
ATOM 923 C C . SER A 1 118 ? -9.948 12.383 1.105 1.00 90.75 118 SER A C 1
ATOM 925 O O . SER A 1 118 ? -11.061 12.610 1.578 1.00 90.75 118 SER A O 1
ATOM 927 N N . ARG A 1 119 ? -9.757 11.462 0.145 1.00 87.44 119 ARG A N 1
ATOM 928 C CA . ARG A 1 119 ? -10.834 10.610 -0.402 1.00 87.44 119 ARG A CA 1
ATOM 929 C C . ARG A 1 119 ? -11.431 9.649 0.622 1.00 87.44 119 ARG A C 1
ATOM 931 O O . ARG A 1 119 ? -12.574 9.238 0.460 1.00 87.44 119 ARG A O 1
ATOM 938 N N . LYS A 1 120 ? -10.669 9.278 1.659 1.00 85.75 120 LYS A N 1
ATOM 939 C CA . LYS A 1 120 ? -11.135 8.481 2.810 1.00 85.75 120 LYS A CA 1
ATOM 940 C C . LYS A 1 120 ? -11.768 7.126 2.437 1.00 85.75 120 LYS A C 1
ATOM 942 O O . LYS A 1 120 ? -12.514 6.539 3.213 1.00 85.75 120 LYS A O 1
ATOM 947 N N . THR A 1 121 ? -11.423 6.608 1.261 1.00 90.56 121 THR A N 1
ATOM 948 C CA . THR A 1 121 ? -11.792 5.280 0.766 1.00 90.56 121 THR A CA 1
ATOM 949 C C . THR A 1 121 ? -10.594 4.340 0.852 1.00 90.56 121 THR A C 1
ATOM 951 O O . THR A 1 121 ? -9.469 4.709 0.496 1.00 90.56 121 THR A O 1
ATOM 954 N N . LEU A 1 122 ? -10.821 3.116 1.326 1.00 94.88 122 LEU A N 1
ATOM 955 C CA . LEU A 1 122 ? -9.778 2.102 1.474 1.00 94.88 122 LEU A CA 1
ATOM 956 C C . LEU A 1 122 ? -9.933 0.991 0.429 1.00 94.88 122 LEU A C 1
ATOM 958 O O . LEU A 1 122 ? -11.068 0.667 0.062 1.00 94.88 122 LEU A O 1
ATOM 962 N N . PRO A 1 123 ? -8.818 0.394 -0.032 1.00 96.00 123 PRO A N 1
ATOM 963 C CA . PRO A 1 123 ? -8.859 -0.819 -0.839 1.00 96.00 123 PRO A CA 1
ATOM 964 C C . PRO A 1 123 ? -9.555 -1.962 -0.094 1.00 96.00 123 PRO A C 1
ATOM 966 O O . PRO A 1 123 ? -9.596 -1.995 1.138 1.00 96.00 123 PRO A O 1
ATOM 969 N N . LYS A 1 124 ? -10.065 -2.933 -0.854 1.00 95.38 124 LYS A N 1
ATOM 970 C CA . LYS A 1 124 ? -10.760 -4.117 -0.329 1.00 95.38 124 LYS A CA 1
ATOM 971 C C . LYS A 1 124 ? -10.079 -5.399 -0.792 1.00 95.38 124 LYS A C 1
ATOM 973 O O . LYS A 1 124 ? -9.442 -5.429 -1.840 1.00 95.38 124 LYS A O 1
ATOM 978 N N . ILE A 1 125 ? -10.220 -6.469 -0.013 1.00 94.31 125 ILE A N 1
ATOM 979 C CA . ILE A 1 125 ? -9.803 -7.813 -0.428 1.00 94.31 125 ILE A CA 1
ATOM 980 C C . ILE A 1 125 ? -11.013 -8.484 -1.085 1.00 94.31 125 ILE A C 1
ATOM 982 O O . ILE A 1 125 ? -12.064 -8.618 -0.458 1.00 94.31 125 ILE A O 1
ATOM 986 N N . ARG A 1 126 ? -10.873 -8.887 -2.349 1.00 92.69 126 ARG A N 1
ATOM 987 C CA . ARG A 1 126 ? -11.895 -9.616 -3.113 1.00 92.69 126 ARG A CA 1
ATOM 988 C C . ARG A 1 126 ? -11.992 -11.074 -2.663 1.00 92.69 126 ARG A C 1
ATOM 990 O O . ARG A 1 126 ? -11.119 -11.596 -1.971 1.00 92.69 126 ARG A O 1
ATOM 997 N N . SER A 1 127 ? -13.037 -11.767 -3.112 1.00 89.25 127 SER A N 1
ATOM 998 C CA . SER A 1 127 ? -13.248 -13.197 -2.838 1.00 89.25 127 SER A CA 1
ATOM 999 C C . SER A 1 127 ? -12.161 -14.109 -3.424 1.00 89.25 127 SER A C 1
ATOM 1001 O O . SER A 1 127 ? -11.871 -15.155 -2.852 1.00 89.25 127 SER A O 1
ATOM 1003 N N . ASP A 1 128 ? -11.522 -13.700 -4.523 1.00 87.19 128 ASP A N 1
ATOM 1004 C CA . ASP A 1 128 ? -10.352 -14.367 -5.119 1.00 87.19 128 ASP A CA 1
ATOM 1005 C C . ASP A 1 128 ? -9.052 -14.148 -4.313 1.00 87.19 128 ASP A C 1
ATOM 1007 O O . ASP A 1 128 ? -8.002 -14.709 -4.636 1.00 87.19 128 ASP A O 1
ATOM 1011 N N . GLY A 1 129 ? -9.117 -13.348 -3.244 1.00 85.88 129 GLY A N 1
ATOM 1012 C CA . GLY A 1 129 ? -7.984 -13.007 -2.399 1.00 85.88 129 GLY A CA 1
ATOM 1013 C C . GLY A 1 129 ? -7.039 -11.982 -3.018 1.00 85.88 129 GLY A C 1
ATOM 1014 O O . GLY A 1 129 ? -5.915 -11.876 -2.537 1.00 85.88 129 GLY A O 1
ATOM 1015 N N . LEU A 1 130 ? -7.446 -11.259 -4.068 1.00 90.19 130 LEU A N 1
ATOM 1016 C CA . LEU A 1 130 ? -6.711 -10.127 -4.640 1.00 90.19 130 LEU A CA 1
ATOM 1017 C C . LEU A 1 130 ? -7.179 -8.796 -4.039 1.00 90.19 130 LEU A C 1
ATOM 1019 O O . LEU A 1 130 ? -8.255 -8.702 -3.449 1.00 90.19 130 LEU A O 1
ATOM 1023 N N . ILE A 1 131 ? -6.369 -7.748 -4.209 1.00 94.31 131 ILE A N 1
ATOM 1024 C CA . ILE A 1 131 ? -6.742 -6.393 -3.794 1.00 94.31 131 ILE A CA 1
ATOM 1025 C C . ILE A 1 131 ? -7.551 -5.705 -4.896 1.00 94.31 131 ILE A C 1
ATOM 1027 O O . ILE A 1 131 ? -7.118 -5.617 -6.043 1.00 94.31 131 ILE A O 1
ATOM 1031 N N . GLU A 1 132 ? -8.698 -5.162 -4.512 1.00 94.25 132 GLU A N 1
ATOM 1032 C CA . GLU A 1 132 ? -9.462 -4.176 -5.263 1.00 94.25 132 GLU A CA 1
ATOM 1033 C C . GLU A 1 132 ? -9.077 -2.776 -4.787 1.00 94.25 132 GLU A C 1
ATOM 1035 O O . GLU A 1 132 ? -9.264 -2.425 -3.619 1.00 94.25 132 GLU A O 1
ATOM 1040 N N . TYR A 1 133 ? -8.493 -1.991 -5.688 1.00 94.25 133 TYR A N 1
ATOM 1041 C CA . TYR A 1 133 ? -8.045 -0.635 -5.392 1.00 94.25 133 TYR A CA 1
ATOM 1042 C C . TYR A 1 133 ? -9.216 0.340 -5.321 1.00 94.25 133 TYR A C 1
ATOM 1044 O O . TYR A 1 133 ? -10.143 0.272 -6.123 1.00 94.25 133 TYR A O 1
ATOM 1052 N N . ALA A 1 134 ? -9.140 1.276 -4.377 1.00 89.94 134 ALA A N 1
ATOM 1053 C CA . ALA A 1 134 ? -10.151 2.310 -4.203 1.00 89.94 134 ALA A CA 1
ATOM 1054 C C . ALA A 1 134 ? -9.959 3.511 -5.143 1.00 89.94 134 ALA A C 1
ATOM 1056 O O . ALA A 1 134 ? -10.923 4.227 -5.407 1.00 89.94 134 ALA A O 1
ATOM 1057 N N . ILE A 1 135 ? -8.751 3.739 -5.673 1.00 82.94 135 ILE A N 1
ATOM 1058 C CA . ILE A 1 135 ? -8.559 4.671 -6.792 1.00 82.94 135 ILE A CA 1
ATOM 1059 C C . ILE A 1 135 ? -9.168 4.040 -8.053 1.00 82.94 135 ILE A C 1
ATOM 1061 O O . ILE A 1 135 ? -8.675 2.994 -8.491 1.00 82.94 135 ILE A O 1
ATOM 1065 N N . PRO A 1 136 ? -10.192 4.659 -8.673 1.00 61.97 136 PRO A N 1
ATOM 1066 C CA . PRO A 1 136 ? -10.791 4.145 -9.894 1.00 61.97 136 PRO A CA 1
ATOM 1067 C C . PRO A 1 136 ? -9.777 4.271 -11.028 1.00 61.97 136 PRO A C 1
ATOM 1069 O O . PRO A 1 136 ? -9.545 5.342 -11.586 1.00 61.97 136 PRO A O 1
ATOM 1072 N N . LEU A 1 137 ? -9.135 3.157 -11.361 1.00 60.72 137 LEU A N 1
ATOM 1073 C CA . LEU A 1 137 ? -8.215 3.065 -12.483 1.00 60.72 137 LEU A CA 1
ATOM 1074 C C . LEU A 1 137 ? -8.979 2.608 -13.727 1.00 60.72 137 LEU A C 1
ATOM 1076 O O . LEU A 1 137 ? -8.616 1.610 -14.344 1.00 60.72 137 LEU A O 1
ATOM 1080 N N . ASP A 1 138 ? -10.087 3.269 -14.051 1.00 49.81 138 ASP A N 1
ATOM 1081 C CA . ASP A 1 138 ? -10.947 2.767 -15.112 1.00 49.81 138 ASP A CA 1
ATOM 1082 C C . ASP A 1 138 ? -10.321 3.037 -16.488 1.00 49.81 138 ASP A C 1
ATOM 1084 O O . ASP A 1 138 ? -10.237 4.166 -16.966 1.00 49.81 138 ASP A O 1
ATOM 1088 N N . VAL A 1 139 ? -9.824 1.965 -17.105 1.00 47.34 139 VAL A N 1
ATOM 1089 C CA . VAL A 1 139 ? -9.300 1.931 -18.477 1.00 47.34 139 VAL A CA 1
ATOM 1090 C C . VAL A 1 139 ? -10.458 1.917 -19.503 1.00 47.34 139 VAL A C 1
ATOM 1092 O O . VAL A 1 139 ? -10.206 2.019 -20.701 1.00 47.34 139 VAL A O 1
ATOM 1095 N N . GLY A 1 140 ? -11.721 1.836 -19.060 1.00 44.12 140 GLY A N 1
ATOM 1096 C CA . GLY A 1 140 ? -12.925 1.720 -19.890 1.00 44.12 140 GLY A CA 1
ATOM 1097 C C . GLY A 1 140 ? -13.921 2.889 -19.837 1.00 44.12 140 GLY A C 1
ATOM 1098 O O . GLY A 1 140 ? -14.699 3.037 -20.780 1.00 44.12 140 GLY A O 1
ATOM 1099 N N . ILE A 1 141 ? -13.892 3.781 -18.836 1.00 46.09 141 ILE A N 1
ATOM 1100 C CA . ILE A 1 141 ? -14.755 4.990 -18.798 1.00 46.09 141 ILE A CA 1
ATOM 1101 C C . ILE A 1 141 ? -14.137 6.114 -19.650 1.00 46.09 141 ILE A C 1
ATOM 1103 O O . ILE A 1 141 ? -13.824 7.209 -19.196 1.00 46.09 141 ILE A O 1
ATOM 1107 N N . LEU A 1 142 ? -13.931 5.830 -20.933 1.00 45.44 142 LEU A N 1
ATOM 1108 C CA . LEU A 1 142 ? -13.786 6.846 -21.981 1.00 45.44 142 LEU A CA 1
ATOM 1109 C C . LEU A 1 142 ? -15.085 7.006 -22.791 1.00 45.44 142 LEU A C 1
ATOM 1111 O O . LEU A 1 142 ? -15.120 7.792 -23.734 1.00 45.44 142 LEU A O 1
ATOM 1115 N N . MET A 1 143 ? -16.144 6.275 -22.424 1.00 44.50 143 MET A N 1
ATOM 1116 C CA . MET A 1 143 ? -17.397 6.195 -23.184 1.00 44.50 143 MET A CA 1
ATOM 1117 C C . MET A 1 143 ? -18.531 7.082 -22.651 1.00 44.50 143 MET A C 1
ATOM 1119 O O . MET A 1 143 ? -19.483 7.301 -23.389 1.00 44.50 143 MET A O 1
ATOM 1123 N N . ASP A 1 144 ? -18.437 7.644 -21.440 1.00 41.72 144 ASP A N 1
ATOM 1124 C CA . ASP A 1 144 ? -19.436 8.602 -20.945 1.00 41.72 144 ASP A CA 1
ATOM 1125 C C . ASP A 1 144 ? -18.752 9.894 -20.486 1.00 41.72 144 ASP A C 1
ATOM 1127 O O . ASP A 1 144 ? -18.150 9.990 -19.412 1.00 41.72 144 ASP A O 1
ATOM 1131 N N . ARG A 1 145 ? -18.748 10.880 -21.386 1.00 47.00 145 ARG A N 1
ATOM 1132 C CA . ARG A 1 145 ? -17.928 12.093 -21.308 1.00 47.00 145 ARG A CA 1
ATOM 1133 C C . ARG A 1 145 ? -18.555 13.147 -20.387 1.00 47.00 145 ARG A C 1
ATOM 1135 O O . ARG A 1 145 ? -17.906 14.152 -20.074 1.00 47.00 145 ARG A O 1
ATOM 1142 N N . GLU A 1 146 ? -19.778 12.908 -19.927 1.00 46.47 146 GLU A N 1
ATOM 1143 C CA . GLU A 1 146 ? -20.612 13.869 -19.216 1.00 46.47 146 GLU A CA 1
ATOM 1144 C C . GLU A 1 146 ? -20.625 13.626 -17.693 1.00 46.47 146 GLU A C 1
ATOM 1146 O O . GLU A 1 146 ? -20.593 14.593 -16.927 1.00 46.47 146 GLU A O 1
ATOM 1151 N N . GLY A 1 147 ? -20.563 12.369 -17.231 1.00 45.28 147 GLY A N 1
ATOM 1152 C CA . GLY A 1 147 ? -20.587 12.028 -15.797 1.00 45.28 147 GLY A CA 1
ATOM 1153 C C . GLY A 1 147 ? -19.291 12.357 -15.037 1.00 45.28 147 GLY A C 1
ATOM 1154 O O . GLY A 1 147 ? -19.316 12.957 -13.959 1.00 45.28 147 GLY A O 1
ATOM 1155 N N . TRP A 1 148 ? -18.130 12.040 -15.619 1.00 46.56 148 TRP A N 1
ATOM 1156 C CA . TRP A 1 148 ? -16.813 12.230 -14.985 1.00 46.56 148 TRP A CA 1
ATOM 1157 C C . TRP A 1 148 ? -16.375 13.702 -14.886 1.00 46.56 148 TRP A C 1
ATOM 1159 O O . TRP A 1 148 ? -15.692 14.080 -13.934 1.00 46.56 148 TRP A O 1
ATOM 1169 N N . LYS A 1 149 ? -16.825 14.572 -15.805 1.00 42.00 149 LYS A N 1
ATOM 1170 C CA . LYS A 1 149 ? -16.554 16.023 -15.755 1.00 42.00 149 LYS A CA 1
ATOM 1171 C C . LYS A 1 149 ? -17.093 16.684 -14.487 1.00 42.00 149 LYS A C 1
ATOM 1173 O O . LYS A 1 149 ? -16.536 17.684 -14.040 1.00 42.00 149 LYS A O 1
ATOM 1178 N N . LYS A 1 150 ? -18.151 16.132 -13.885 1.00 42.97 150 LYS A N 1
ATOM 1179 C CA . LYS A 1 150 ? -18.734 16.657 -12.643 1.00 42.97 150 LYS A CA 1
ATOM 1180 C C . LYS A 1 150 ? -17.921 16.255 -11.403 1.00 42.97 150 LYS A C 1
ATOM 1182 O O . LYS A 1 150 ? -17.852 17.044 -10.466 1.00 42.97 150 LYS A O 1
ATOM 1187 N N . SER A 1 151 ? -17.244 15.100 -11.440 1.00 45.94 151 SER A N 1
ATOM 1188 C CA . SER A 1 151 ? -16.277 14.655 -10.417 1.00 45.94 151 SER A CA 1
ATOM 1189 C C . SER A 1 151 ? -14.872 15.252 -10.603 1.00 45.94 151 SER A C 1
ATOM 1191 O O . SER A 1 151 ? -14.039 15.145 -9.711 1.00 45.94 151 SER A O 1
ATOM 1193 N N . LEU A 1 152 ? -14.604 15.897 -11.743 1.00 46.78 152 LEU A N 1
ATOM 1194 C CA . LEU A 1 152 ? -13.333 16.556 -12.077 1.00 46.78 152 LEU A CA 1
ATOM 1195 C C . LEU A 1 152 ? -13.147 17.941 -11.429 1.00 46.78 152 LEU A C 1
ATOM 1197 O O . LEU A 1 152 ? -12.176 18.626 -11.735 1.00 46.78 152 LEU A O 1
ATOM 1201 N N . LYS A 1 153 ? -14.089 18.386 -10.584 1.00 47.53 153 LYS A N 1
ATOM 1202 C CA . LYS A 1 153 ? -13.986 19.666 -9.860 1.00 47.53 153 LYS A CA 1
ATOM 1203 C C . LYS A 1 153 ? -12.993 19.625 -8.692 1.00 47.53 153 LYS A C 1
ATOM 1205 O O . LYS A 1 153 ? -12.599 20.683 -8.219 1.00 47.53 153 LYS A O 1
ATOM 1210 N N . THR A 1 154 ? -12.596 18.437 -8.243 1.00 54.00 154 THR A N 1
ATOM 1211 C CA . THR A 1 154 ? -11.490 18.234 -7.301 1.00 54.00 154 THR A CA 1
ATOM 1212 C C . THR A 1 154 ? -10.237 17.898 -8.098 1.00 54.00 154 THR A C 1
ATOM 1214 O O . THR A 1 154 ? -10.273 17.003 -8.947 1.00 54.00 154 THR A O 1
ATOM 1217 N N . ASP A 1 155 ? -9.146 18.624 -7.861 1.00 63.22 155 ASP A N 1
ATOM 1218 C CA . ASP A 1 155 ? -7.856 18.344 -8.486 1.00 63.22 155 ASP A CA 1
ATOM 1219 C C . ASP A 1 155 ? -7.454 16.891 -8.176 1.00 63.22 155 ASP A C 1
ATOM 1221 O O . ASP A 1 155 ? -7.066 16.569 -7.061 1.00 63.22 155 ASP A O 1
ATOM 1225 N N . ASN A 1 156 ? -7.553 15.988 -9.159 1.00 82.75 156 ASN A N 1
ATOM 1226 C CA . ASN A 1 156 ? -7.220 14.565 -9.006 1.00 82.75 156 ASN A CA 1
ATOM 1227 C C . ASN A 1 156 ? -5.694 14.351 -8.971 1.00 82.75 156 ASN A C 1
ATOM 1229 O O . ASN A 1 156 ? -5.126 13.657 -9.814 1.00 82.75 156 ASN A O 1
ATOM 1233 N N . LEU A 1 157 ? -5.012 15.007 -8.031 1.00 89.62 157 LEU A N 1
ATOM 1234 C CA . LEU A 1 157 ? -3.553 15.076 -7.956 1.00 89.62 157 LEU A CA 1
ATOM 1235 C C . LEU A 1 157 ? -2.917 13.702 -7.746 1.00 89.62 157 LEU A C 1
ATOM 1237 O O . LEU A 1 157 ? -1.866 13.420 -8.319 1.00 89.62 157 LEU A O 1
ATOM 1241 N N . ASP A 1 158 ? -3.563 12.842 -6.962 1.00 91.38 158 ASP A N 1
ATOM 1242 C CA . ASP A 1 158 ? -3.174 11.445 -6.773 1.00 91.38 158 ASP A CA 1
ATOM 1243 C C . ASP A 1 158 ? -3.205 10.659 -8.085 1.00 91.38 158 ASP A C 1
ATOM 1245 O O . ASP A 1 158 ? -2.224 10.006 -8.446 1.00 91.38 158 ASP A O 1
ATOM 1249 N N . TYR A 1 159 ? -4.296 10.772 -8.840 1.00 89.75 159 TYR A N 1
ATOM 1250 C CA . TYR A 1 159 ? -4.438 10.128 -10.138 1.00 89.75 159 TYR A CA 1
ATOM 1251 C C . TYR A 1 159 ? -3.406 10.652 -11.138 1.00 89.75 159 TYR A C 1
ATOM 1253 O O . TYR A 1 159 ? -2.680 9.860 -11.734 1.00 89.75 159 TYR A O 1
ATOM 1261 N N . GLU A 1 160 ? -3.277 11.972 -11.286 1.00 89.81 160 GLU A N 1
ATOM 1262 C CA . GLU A 1 160 ? -2.297 12.592 -12.186 1.00 89.81 160 GLU A CA 1
ATOM 1263 C C . GLU A 1 160 ? -0.867 12.150 -11.847 1.00 89.81 160 GLU A C 1
ATOM 1265 O O . GLU A 1 160 ? -0.087 11.813 -12.741 1.00 89.81 160 GLU A O 1
ATOM 1270 N N . TRP A 1 161 ? -0.526 12.056 -10.558 1.00 92.44 161 TRP A N 1
ATOM 1271 C CA . TRP A 1 161 ? 0.765 11.541 -10.103 1.00 92.44 161 TRP A CA 1
ATOM 1272 C C . TRP A 1 161 ? 0.976 10.065 -10.471 1.00 92.44 161 TRP A C 1
ATOM 1274 O O . TRP A 1 161 ? 2.015 9.669 -11.009 1.00 92.44 161 TRP A O 1
ATOM 1284 N N . ILE A 1 162 ? -0.030 9.223 -10.229 1.00 92.31 162 ILE A N 1
ATOM 1285 C CA . ILE A 1 162 ? 0.005 7.800 -10.583 1.00 92.31 162 ILE A CA 1
ATOM 1286 C C . ILE A 1 162 ? 0.115 7.624 -12.101 1.00 92.31 162 ILE A C 1
ATOM 1288 O O . ILE A 1 162 ? 0.841 6.740 -12.559 1.00 92.31 162 ILE A O 1
ATOM 1292 N N . MET A 1 163 ? -0.541 8.472 -12.889 1.00 88.00 163 MET A N 1
ATOM 1293 C CA . MET A 1 163 ? -0.540 8.418 -14.351 1.00 88.00 163 MET A CA 1
ATOM 1294 C C . MET A 1 163 ? 0.707 9.012 -14.993 1.00 88.00 163 MET A C 1
ATOM 1296 O O . MET A 1 163 ? 1.076 8.575 -16.084 1.00 88.00 163 MET A O 1
ATOM 1300 N N . SER A 1 164 ? 1.373 9.954 -14.325 1.00 83.00 164 SER A N 1
ATOM 1301 C CA . SER A 1 164 ? 2.576 10.620 -14.826 1.00 83.00 164 SER A CA 1
ATOM 1302 C C . SER A 1 164 ? 3.649 9.581 -15.162 1.00 83.00 164 SER A C 1
ATOM 1304 O O . SER A 1 164 ? 4.262 8.981 -14.281 1.00 83.00 164 SER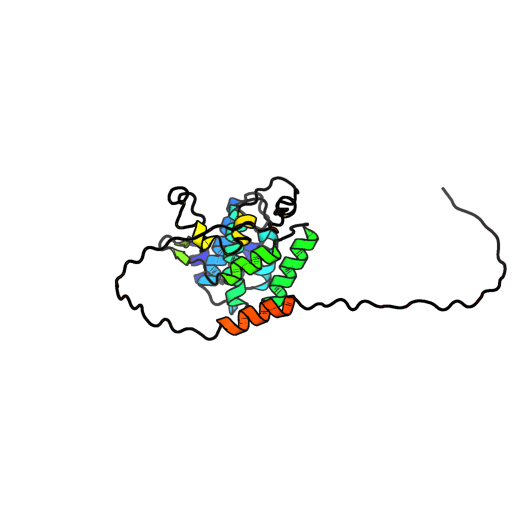 A O 1
ATOM 1306 N N . GLY A 1 165 ? 3.833 9.275 -16.448 1.00 59.41 165 GLY A N 1
ATOM 1307 C CA . GLY A 1 165 ? 4.805 8.278 -16.895 1.00 59.41 165 GLY A CA 1
ATOM 1308 C C . GLY A 1 165 ? 6.227 8.646 -16.464 1.00 59.41 165 GLY A C 1
ATOM 1309 O O . GLY A 1 165 ? 6.526 9.816 -16.238 1.00 59.41 165 GLY A O 1
ATOM 1310 N N . SER A 1 166 ? 7.135 7.665 -16.399 1.00 56.72 166 SER A N 1
ATOM 1311 C CA . SER A 1 166 ? 8.585 7.923 -16.327 1.00 56.72 166 SER A CA 1
ATOM 1312 C C . SER A 1 166 ? 9.119 8.503 -17.642 1.00 56.72 166 SER A C 1
ATOM 1314 O O . SER A 1 166 ? 10.025 7.957 -18.262 1.00 56.72 166 SER A O 1
ATOM 1316 N N . SER A 1 167 ? 8.549 9.612 -18.090 1.00 45.50 167 SER A N 1
ATOM 1317 C CA . SER A 1 167 ? 9.198 10.516 -19.023 1.00 45.50 167 SER A CA 1
ATOM 1318 C C . SER A 1 167 ? 10.002 11.465 -18.149 1.00 45.50 167 SER A C 1
ATOM 1320 O O . SER A 1 167 ? 9.430 12.189 -17.338 1.00 45.50 167 SER A O 1
ATOM 1322 N N . GLY A 1 168 ? 11.328 11.353 -18.222 1.00 38.72 168 GLY A N 1
ATOM 1323 C CA . GLY A 1 168 ? 12.254 12.043 -17.334 1.00 38.72 168 GLY A CA 1
ATOM 1324 C C . GLY A 1 168 ? 11.873 13.500 -17.089 1.00 38.72 168 GLY A C 1
ATOM 1325 O O . GLY A 1 168 ? 11.507 14.207 -18.022 1.00 38.72 168 GLY A O 1
ATOM 1326 N N . SER A 1 169 ? 11.948 13.897 -15.816 1.00 43.91 169 SER A N 1
ATOM 1327 C CA . SER A 1 169 ? 12.100 15.268 -15.326 1.00 43.91 169 SER A CA 1
ATOM 1328 C C . SER A 1 169 ? 11.761 16.360 -16.351 1.00 43.91 169 SER A C 1
ATOM 1330 O O . SER A 1 169 ? 12.628 17.088 -16.824 1.00 43.91 169 SER A O 1
ATOM 1332 N N . SER A 1 170 ? 10.480 16.507 -16.665 1.00 36.44 170 SER A N 1
ATOM 1333 C CA . SER A 1 170 ? 9.931 17.805 -17.019 1.00 36.44 170 SER A CA 1
ATOM 1334 C C . SER A 1 170 ? 8.699 17.964 -16.156 1.00 36.44 170 SER A C 1
ATOM 1336 O O . SER A 1 170 ? 7.801 17.126 -16.161 1.00 36.44 170 SER A O 1
ATOM 1338 N N . SER A 1 171 ? 8.728 18.990 -15.323 1.00 42.41 171 SER A N 1
ATOM 1339 C CA . SER A 1 171 ? 7.632 19.417 -14.477 1.00 42.41 171 SER A CA 1
ATOM 1340 C C . SER A 1 171 ? 6.344 19.509 -15.300 1.00 42.41 171 SER A C 1
ATOM 1342 O O . SER A 1 171 ? 6.078 20.501 -15.978 1.00 42.41 171 SER A O 1
ATOM 1344 N N . VAL A 1 172 ? 5.505 18.472 -15.224 1.00 45.66 172 VAL A N 1
ATOM 1345 C CA . VAL A 1 172 ? 4.143 18.498 -15.783 1.00 45.66 172 VAL A CA 1
ATOM 1346 C C . VAL A 1 172 ? 3.349 19.642 -15.131 1.00 45.66 172 VAL A C 1
ATOM 1348 O O . VAL A 1 172 ? 2.525 20.282 -15.780 1.00 45.66 172 VAL A O 1
ATOM 1351 N N . PHE A 1 173 ? 3.720 20.017 -13.902 1.00 45.84 173 PHE A N 1
ATOM 1352 C CA . PHE A 1 173 ? 3.220 21.197 -13.199 1.00 45.84 173 PHE A CA 1
ATOM 1353 C C . PHE A 1 173 ? 3.654 22.554 -13.788 1.00 45.84 173 PHE A C 1
ATOM 1355 O O . PHE A 1 173 ? 2.933 23.531 -13.612 1.00 45.84 173 PHE A O 1
ATOM 1362 N N . SER A 1 174 ? 4.761 22.658 -14.536 1.00 40.78 174 SER A N 1
ATOM 1363 C CA . SER A 1 174 ? 5.172 23.941 -15.144 1.00 40.78 174 SER A CA 1
ATOM 1364 C C . SER A 1 174 ? 4.452 24.254 -16.460 1.00 40.78 174 SER A C 1
ATOM 1366 O O . SER A 1 174 ? 4.571 25.368 -16.964 1.00 40.78 174 SER A O 1
ATOM 1368 N N . ARG A 1 175 ? 3.684 23.309 -17.023 1.00 43.94 175 ARG A N 1
ATOM 1369 C CA . ARG A 1 175 ? 2.930 23.497 -18.278 1.00 43.94 175 ARG A CA 1
ATOM 1370 C C . ARG A 1 175 ? 1.444 23.817 -18.090 1.00 43.94 175 ARG A C 1
ATOM 1372 O O . ARG A 1 175 ? 0.685 23.731 -19.047 1.00 43.94 175 ARG A O 1
ATOM 1379 N N . ARG A 1 176 ? 1.017 24.248 -16.899 1.00 43.22 176 ARG A N 1
ATOM 1380 C CA . ARG A 1 176 ? -0.306 24.870 -16.711 1.00 43.22 176 ARG A CA 1
ATOM 1381 C C . ARG A 1 176 ? -0.171 26.314 -16.231 1.00 43.22 176 ARG A C 1
ATOM 1383 O O . ARG A 1 176 ? -0.595 26.655 -15.135 1.00 43.22 176 ARG A O 1
ATOM 1390 N N . LYS A 1 177 ? 0.386 27.186 -17.081 1.00 35.44 177 LYS A N 1
ATOM 1391 C CA . LYS A 1 177 ? -0.023 28.598 -17.063 1.00 35.44 177 LYS A CA 1
ATOM 1392 C C . LYS A 1 177 ? -1.445 28.642 -17.616 1.00 35.44 177 LYS A C 1
ATOM 1394 O O . LYS A 1 177 ? -1.639 28.612 -18.827 1.00 35.44 177 LYS A O 1
ATOM 1399 N N . TRP A 1 178 ? -2.429 28.635 -16.727 1.00 33.94 178 TRP A N 1
ATOM 1400 C CA . TRP A 1 178 ? -3.787 29.016 -17.087 1.00 33.94 178 TRP A CA 1
ATOM 1401 C C . TRP A 1 178 ? -3.764 30.483 -17.543 1.00 33.94 178 TRP A C 1
ATOM 1403 O O . TRP A 1 178 ? -3.151 31.303 -16.854 1.00 33.94 178 TRP A O 1
ATOM 1413 N N . PRO A 1 179 ? -4.377 30.845 -18.682 1.00 32.97 179 PRO A N 1
ATOM 1414 C CA . PRO A 1 179 ? -4.604 32.246 -18.988 1.00 32.97 179 PRO A CA 1
ATOM 1415 C C . PRO A 1 179 ? -5.586 32.796 -17.949 1.00 32.97 179 PRO A C 1
ATOM 1417 O O . PRO A 1 179 ? -6.649 32.220 -17.715 1.00 32.97 179 PRO A O 1
ATOM 1420 N N . SER A 1 180 ? -5.210 33.895 -17.298 1.00 32.28 180 SER A N 1
ATOM 1421 C CA . SER A 1 180 ? -6.099 34.648 -16.421 1.00 32.28 180 SER A CA 1
ATOM 1422 C C . SER A 1 180 ? -7.271 35.177 -17.249 1.00 32.28 180 SER A C 1
ATOM 1424 O O . SER A 1 180 ? -7.113 36.103 -18.044 1.00 32.28 180 SER A O 1
ATOM 1426 N N . LEU A 1 181 ? -8.448 34.581 -17.078 1.00 35.50 181 LEU A N 1
ATOM 1427 C CA . LEU A 1 181 ? -9.700 35.122 -17.591 1.00 35.50 181 LEU A CA 1
ATOM 1428 C C . LEU A 1 181 ? -10.142 36.261 -16.669 1.00 35.50 181 LEU A C 1
ATOM 1430 O O . LEU A 1 181 ? -10.888 36.066 -15.714 1.00 35.50 181 LEU A O 1
ATOM 1434 N N . SER A 1 182 ? -9.666 37.465 -16.967 1.00 32.31 182 SER A N 1
ATOM 1435 C CA . SER A 1 182 ? -10.280 38.707 -16.508 1.00 32.31 182 SER A CA 1
ATOM 1436 C C . SER A 1 182 ? -10.503 39.613 -17.711 1.00 32.31 182 SER A C 1
ATOM 1438 O O . SER A 1 182 ? -9.577 40.298 -18.144 1.00 32.31 182 SER A O 1
ATOM 1440 N N . SER A 1 183 ? -11.719 39.582 -18.260 1.00 31.06 183 SER A N 1
ATOM 1441 C CA . SER A 1 183 ? -12.538 40.765 -18.585 1.00 31.06 183 SER A CA 1
ATOM 1442 C C . SER A 1 183 ? -13.743 40.361 -19.439 1.00 31.06 183 SER A C 1
ATOM 1444 O O . SER A 1 183 ? -13.613 40.024 -20.607 1.00 31.06 183 SER A O 1
ATOM 1446 N N . VAL A 1 184 ? -14.898 40.333 -18.771 1.00 35.25 184 VAL A N 1
ATOM 1447 C CA . VAL A 1 184 ? -16.193 40.915 -19.163 1.00 35.25 184 VAL A CA 1
ATOM 1448 C C . VAL A 1 184 ? -16.468 41.095 -20.663 1.00 35.25 184 VAL A C 1
ATOM 1450 O O . VAL A 1 184 ? -15.910 41.995 -21.274 1.00 35.25 184 VAL A O 1
ATOM 1453 N N . GLU A 1 185 ? -17.506 40.416 -21.165 1.00 26.75 185 GLU A N 1
ATOM 1454 C CA . GLU A 1 185 ? -18.590 41.121 -21.864 1.00 26.75 185 GLU A CA 1
ATOM 1455 C C . GLU A 1 185 ? -19.941 40.391 -21.771 1.00 26.75 185 GLU A C 1
ATOM 1457 O O . GLU A 1 185 ? -20.034 39.165 -21.764 1.00 26.75 185 GLU A O 1
ATOM 1462 N N . LYS A 1 186 ? -20.977 41.212 -21.578 1.00 31.81 186 LYS A N 1
ATOM 1463 C CA . LYS A 1 186 ? -22.394 40.906 -21.340 1.00 31.81 186 LYS A CA 1
ATOM 1464 C C . LYS A 1 186 ? -23.104 40.416 -22.607 1.00 31.81 186 LYS A C 1
ATOM 1466 O O . LYS A 1 186 ? -22.707 40.805 -23.696 1.00 31.81 186 LYS A O 1
ATOM 1471 N N . LEU A 1 187 ? -24.233 39.718 -22.407 1.00 28.62 187 LEU A N 1
ATOM 1472 C CA . LEU A 1 187 ? -25.581 39.917 -23.006 1.00 28.62 187 LEU A CA 1
ATOM 1473 C C . LEU A 1 187 ? -26.361 38.588 -22.864 1.00 28.62 187 LEU A C 1
ATOM 1475 O O . LEU A 1 187 ? -25.951 37.564 -23.390 1.00 28.62 187 LEU A O 1
ATOM 1479 N N . SER A 1 188 ? -27.305 38.486 -21.925 1.00 29.42 188 SER A N 1
ATOM 1480 C CA . SER A 1 188 ? -28.757 38.736 -22.068 1.00 29.42 188 SER A CA 1
ATOM 1481 C C . SER A 1 188 ? -29.588 37.458 -22.290 1.00 29.42 188 SER A C 1
ATOM 1483 O O . SER A 1 188 ? -29.653 36.918 -23.384 1.00 29.42 188 SER A O 1
ATOM 1485 N N . SER A 1 189 ? -30.236 37.038 -21.194 1.00 28.14 189 SER A N 1
ATOM 1486 C CA . SER A 1 189 ? -31.618 36.530 -21.051 1.00 28.14 189 SER A CA 1
ATOM 1487 C C . SER A 1 189 ? -32.237 35.595 -22.103 1.00 28.14 189 SER A C 1
ATOM 1489 O O . SER A 1 189 ? -32.512 36.011 -23.223 1.00 28.14 189 SER A O 1
ATOM 1491 N N . SER A 1 190 ? -32.736 34.435 -21.656 1.00 26.89 190 SER A N 1
ATOM 1492 C CA . SER A 1 190 ? -34.193 34.177 -21.574 1.00 26.89 190 SER A CA 1
ATOM 1493 C C . SER A 1 190 ? -34.523 32.833 -20.901 1.00 26.89 190 SER A C 1
ATOM 1495 O O . SER A 1 190 ? -33.770 31.867 -20.945 1.00 26.89 190 SER A O 1
ATOM 1497 N N . SER A 1 191 ? -35.652 32.859 -20.201 1.00 31.83 191 SER A N 1
ATOM 1498 C CA . SER A 1 191 ? -36.300 31.868 -19.337 1.00 31.83 191 SER A CA 1
ATOM 1499 C C . SER A 1 191 ? -36.954 30.701 -20.079 1.00 31.83 191 SER A C 1
ATOM 1501 O O . SER A 1 191 ? -37.613 30.973 -21.074 1.00 31.83 191 SER A O 1
ATOM 1503 N N . VAL A 1 192 ? -36.959 29.493 -19.495 1.00 27.31 192 VAL A N 1
ATOM 1504 C CA . VAL A 1 192 ? -38.123 28.574 -19.486 1.00 27.31 192 VAL A CA 1
ATOM 1505 C C . VAL A 1 192 ? -38.065 27.686 -18.233 1.00 27.31 192 VAL A C 1
ATOM 1507 O O . VAL A 1 192 ? -37.031 27.115 -17.899 1.00 27.31 192 VAL A O 1
ATOM 1510 N N . SER A 1 193 ? -39.200 27.600 -17.546 1.00 29.45 193 SER A N 1
ATOM 1511 C CA . SER A 1 193 ? -39.528 26.763 -16.391 1.00 29.45 193 SER A CA 1
ATOM 1512 C C . SER A 1 193 ? -40.132 25.419 -16.816 1.00 29.45 193 SER A C 1
ATOM 1514 O O . SER A 1 193 ? -40.955 25.387 -17.727 1.00 29.45 193 SER A O 1
ATOM 1516 N N . THR A 1 194 ? -39.818 24.322 -16.115 1.00 26.78 194 THR A N 1
ATOM 1517 C CA . THR A 1 194 ? -40.746 23.187 -15.896 1.00 26.78 194 THR A CA 1
ATOM 1518 C C . THR A 1 194 ? -40.294 22.326 -14.712 1.00 26.78 194 THR A C 1
ATOM 1520 O O . THR A 1 194 ? -39.159 22.416 -14.252 1.00 26.78 194 THR A O 1
ATOM 1523 N N . SER A 1 195 ? -41.249 21.579 -14.177 1.00 28.20 195 SER A N 1
ATOM 1524 C CA . SER A 1 195 ? -41.424 21.148 -12.796 1.00 28.20 195 SER A CA 1
ATOM 1525 C C . SER A 1 195 ? -41.205 19.642 -12.571 1.00 28.20 195 SER A C 1
ATOM 1527 O O . SER A 1 195 ? -41.033 18.883 -13.516 1.00 28.20 195 SER A O 1
ATOM 1529 N N . GLU A 1 196 ? -41.330 19.264 -11.291 1.00 27.91 196 GLU A N 1
ATOM 1530 C CA . GLU A 1 196 ? -41.761 17.964 -10.736 1.00 27.91 196 GLU A CA 1
ATOM 1531 C C . GLU A 1 196 ? -40.734 16.877 -10.349 1.00 27.91 196 GLU A C 1
ATOM 1533 O O . GLU A 1 196 ? -40.163 16.161 -11.162 1.00 27.91 196 GLU A O 1
ATOM 1538 N N . ASN A 1 197 ? -40.601 16.755 -9.017 1.00 27.36 197 ASN A N 1
ATOM 1539 C CA . ASN A 1 197 ? -40.778 15.566 -8.172 1.00 27.36 197 ASN A CA 1
ATOM 1540 C C . ASN A 1 197 ? -40.185 14.212 -8.595 1.00 27.36 197 ASN A C 1
ATOM 1542 O O . ASN A 1 197 ? -40.719 13.530 -9.460 1.00 27.36 197 ASN A O 1
ATOM 1546 N N . ALA A 1 198 ? -39.290 13.696 -7.745 1.00 26.06 198 ALA A N 1
ATOM 1547 C CA . ALA A 1 198 ? -39.498 12.394 -7.104 1.00 26.06 198 ALA A CA 1
ATOM 1548 C C . ALA A 1 198 ? -38.645 12.270 -5.831 1.00 26.06 198 ALA A C 1
ATOM 1550 O O . ALA A 1 198 ? -37.426 12.434 -5.855 1.00 26.06 198 ALA A O 1
ATOM 1551 N N . ASN A 1 199 ? -39.326 11.963 -4.725 1.00 29.95 199 ASN A N 1
ATOM 1552 C CA . ASN A 1 199 ? -38.768 11.432 -3.487 1.00 29.95 199 ASN A CA 1
ATOM 1553 C C . ASN A 1 199 ? -37.770 10.309 -3.766 1.00 29.95 199 ASN A C 1
ATOM 1555 O O . ASN A 1 199 ? -38.111 9.382 -4.489 1.00 29.95 199 ASN A O 1
ATOM 1559 N N . ASN A 1 200 ? -36.620 10.342 -3.096 1.00 30.23 200 ASN A N 1
ATOM 1560 C CA . ASN A 1 200 ? -35.930 9.146 -2.622 1.00 30.23 200 ASN A CA 1
ATOM 1561 C C . ASN A 1 200 ? -35.054 9.534 -1.428 1.00 30.23 200 ASN A C 1
ATOM 1563 O O . ASN A 1 200 ? -34.031 10.199 -1.567 1.00 30.23 200 ASN A O 1
ATOM 1567 N N . GLN A 1 201 ? -35.505 9.131 -0.242 1.00 37.94 201 GLN A N 1
ATOM 1568 C CA . GLN A 1 201 ? -34.666 9.007 0.945 1.00 37.94 201 GLN A CA 1
ATOM 1569 C C . GLN A 1 201 ? -33.595 7.938 0.690 1.00 37.94 201 GLN A C 1
ATOM 1571 O O . GLN A 1 201 ? -33.922 6.873 0.160 1.00 37.94 201 GLN A O 1
ATOM 1576 N N . PRO A 1 202 ? -32.361 8.154 1.158 1.00 32.16 202 PRO A N 1
ATOM 1577 C CA . PRO A 1 202 ? -31.590 7.041 1.680 1.00 32.16 202 PRO A CA 1
ATOM 1578 C C . PRO A 1 202 ? -31.068 7.358 3.083 1.00 32.16 202 PRO A C 1
ATOM 1580 O O . PRO A 1 202 ? -30.317 8.303 3.287 1.00 32.16 202 PRO A O 1
ATOM 1583 N N . ILE A 1 203 ? -31.536 6.534 4.019 1.00 30.14 203 ILE A N 1
ATOM 1584 C CA . ILE A 1 203 ? -30.748 5.788 5.006 1.00 30.14 203 ILE A CA 1
ATOM 1585 C C . ILE A 1 203 ? -29.628 6.592 5.680 1.00 30.14 203 ILE A C 1
ATOM 1587 O O . ILE A 1 203 ? -28.587 6.886 5.104 1.00 30.14 203 ILE A O 1
ATOM 1591 N N . HIS A 1 204 ? -29.886 6.872 6.953 1.00 30.36 204 HIS A N 1
ATOM 1592 C CA . HIS A 1 204 ? -28.988 7.445 7.942 1.00 30.36 204 HIS A CA 1
ATOM 1593 C C . HIS A 1 204 ? -27.725 6.575 8.081 1.00 30.36 204 HIS A C 1
ATOM 1595 O O . HIS A 1 204 ? -27.728 5.586 8.810 1.00 30.36 204 HIS A O 1
ATOM 1601 N N . ASP A 1 205 ? -26.660 6.925 7.363 1.00 31.64 205 ASP A N 1
ATOM 1602 C CA . ASP A 1 205 ? -25.314 6.481 7.712 1.00 31.64 205 ASP A CA 1
ATOM 1603 C C . ASP A 1 205 ? -24.853 7.343 8.883 1.00 31.64 205 ASP A C 1
ATOM 1605 O O . ASP A 1 205 ? -24.802 8.571 8.777 1.00 31.64 205 ASP A O 1
ATOM 1609 N N . ASP A 1 206 ? -24.548 6.696 10.006 1.00 36.06 206 ASP A N 1
ATOM 1610 C CA . ASP A 1 206 ? -23.961 7.332 11.177 1.00 36.06 206 ASP A CA 1
ATOM 1611 C C . ASP A 1 206 ? -22.730 8.141 10.751 1.00 36.06 206 ASP A C 1
ATOM 1613 O O . ASP A 1 206 ? -21.663 7.613 10.425 1.00 36.06 206 ASP A O 1
ATOM 1617 N N . GLU A 1 207 ? -22.903 9.459 10.713 1.00 37.47 207 GLU A N 1
ATOM 1618 C CA . GLU A 1 207 ? -21.870 10.429 10.404 1.00 37.47 207 GLU A CA 1
ATOM 1619 C C . GLU A 1 207 ? -20.892 10.470 11.582 1.00 37.47 207 GLU A C 1
ATOM 1621 O O . GLU A 1 207 ? -21.012 11.255 12.518 1.00 37.47 207 GLU A O 1
ATOM 1626 N N . ILE A 1 208 ? -19.935 9.541 11.572 1.00 45.38 208 ILE A N 1
ATOM 1627 C CA . ILE A 1 208 ? -18.930 9.437 12.625 1.00 45.38 208 ILE A CA 1
ATOM 1628 C C . ILE A 1 208 ? -18.065 10.719 12.616 1.00 45.38 208 ILE A C 1
ATOM 1630 O O . ILE A 1 208 ? -17.572 11.171 11.582 1.00 45.38 208 ILE A O 1
ATOM 1634 N N . GLN A 1 209 ? -17.852 11.241 13.821 1.00 38.09 209 GLN A N 1
ATOM 1635 C CA . GLN A 1 209 ? -17.105 12.403 14.341 1.00 38.09 209 GLN A CA 1
ATOM 1636 C C . GLN A 1 209 ? -15.683 12.703 13.779 1.00 38.09 209 GLN A C 1
ATOM 1638 O O . GLN A 1 209 ? -14.948 13.523 14.318 1.00 38.09 209 GLN A O 1
ATOM 1643 N N . TRP A 1 210 ? -15.223 12.045 12.715 1.00 42.31 210 TRP A N 1
ATOM 1644 C CA . TRP A 1 210 ? -13.832 12.110 12.230 1.00 42.31 210 TRP A CA 1
ATOM 1645 C C . TRP A 1 210 ? -13.612 13.096 11.068 1.00 42.31 210 TRP A C 1
ATOM 1647 O O . TRP A 1 210 ? -12.472 13.288 10.629 1.00 42.31 210 TRP A O 1
ATOM 1657 N N . LYS A 1 211 ? -14.677 13.718 10.535 1.00 40.28 211 LYS A N 1
ATOM 1658 C CA . LYS A 1 211 ? -14.565 14.761 9.496 1.00 40.28 211 LYS A CA 1
ATOM 1659 C C . LYS A 1 211 ? -13.815 16.000 9.995 1.00 40.28 211 LYS A C 1
ATOM 1661 O O . LYS A 1 211 ? -13.065 16.579 9.212 1.00 40.28 211 LYS A O 1
ATOM 1666 N N . GLU A 1 212 ? -13.964 16.342 11.271 1.00 47.28 212 GLU A N 1
ATOM 1667 C CA . GLU A 1 212 ? -13.429 17.579 11.851 1.00 47.28 212 GLU A CA 1
ATOM 1668 C C . GLU A 1 212 ? -11.932 17.454 12.182 1.00 47.28 212 GLU A C 1
ATOM 1670 O O . GLU A 1 212 ? -11.125 18.205 11.636 1.00 47.28 212 GLU A O 1
ATOM 1675 N N . ASN A 1 213 ? -11.520 16.399 12.898 1.00 49.34 213 ASN A N 1
ATOM 1676 C CA . ASN A 1 213 ? -10.120 16.218 13.322 1.00 49.34 213 ASN A CA 1
ATOM 1677 C C . ASN A 1 213 ? -9.108 16.067 12.169 1.00 49.34 213 ASN A C 1
ATOM 1679 O O . ASN A 1 213 ? -7.919 16.328 12.343 1.00 49.34 213 ASN A O 1
ATOM 1683 N N . PHE A 1 214 ? -9.532 15.585 10.996 1.00 48.62 214 PHE A N 1
ATOM 1684 C CA . PHE A 1 214 ? -8.601 15.295 9.899 1.00 48.62 214 PHE A CA 1
ATOM 1685 C C . PHE A 1 214 ? -8.276 16.526 9.045 1.00 48.62 214 PHE A C 1
ATOM 1687 O O . PHE A 1 214 ? -7.122 16.729 8.665 1.00 48.62 214 PHE A O 1
ATOM 1694 N N . ASN A 1 215 ? -9.286 17.350 8.759 1.00 53.31 215 ASN A N 1
ATOM 1695 C CA . ASN A 1 215 ? -9.101 18.589 8.007 1.00 53.31 215 ASN A CA 1
ATOM 1696 C C . ASN A 1 215 ? -8.325 19.616 8.837 1.00 53.31 215 ASN A C 1
ATOM 1698 O O . ASN A 1 215 ? -7.443 20.277 8.299 1.00 53.31 215 ASN A O 1
ATOM 1702 N N . GLU A 1 216 ? -8.573 19.671 10.146 1.00 58.75 216 GLU A N 1
ATOM 1703 C CA . GLU A 1 216 ? -7.821 20.503 11.090 1.00 58.75 216 GLU A CA 1
ATOM 1704 C C . GLU A 1 216 ? -6.334 20.102 11.136 1.00 58.75 216 GLU A C 1
ATOM 1706 O O . GLU A 1 216 ? -5.440 20.938 11.023 1.00 58.75 216 GLU A O 1
ATOM 1711 N N . MET A 1 217 ? -6.046 18.796 11.140 1.00 51.03 217 MET A N 1
ATOM 1712 C CA . MET A 1 217 ? -4.674 18.282 11.143 1.00 51.03 217 MET A CA 1
ATOM 1713 C C . MET A 1 217 ? -3.913 18.511 9.821 1.00 51.03 217 MET A C 1
ATOM 1715 O O . MET A 1 217 ? -2.680 18.574 9.826 1.00 51.03 217 MET A O 1
ATOM 1719 N N . LEU A 1 218 ? -4.626 18.624 8.694 1.00 55.78 218 LEU A N 1
ATOM 1720 C CA . LEU A 1 218 ? -4.061 19.006 7.395 1.00 55.78 218 LEU A CA 1
ATOM 1721 C C . LEU A 1 218 ? -3.895 20.528 7.246 1.00 55.78 218 LEU A C 1
ATOM 1723 O O . LEU A 1 218 ? -2.939 20.954 6.590 1.00 55.78 218 LEU A O 1
ATOM 1727 N N . ALA A 1 219 ? -4.786 21.321 7.848 1.00 53.41 219 ALA A N 1
ATOM 1728 C CA . ALA A 1 219 ? -4.764 22.785 7.830 1.00 53.41 219 ALA A CA 1
ATOM 1729 C C . ALA A 1 219 ? -3.592 23.361 8.643 1.00 53.41 219 ALA A C 1
ATOM 1731 O O . ALA A 1 219 ? -2.907 24.263 8.169 1.00 53.41 219 ALA A O 1
ATOM 1732 N N . ASP A 1 220 ? -3.258 22.737 9.776 1.00 45.88 220 ASP A N 1
ATOM 1733 C CA . ASP A 1 220 ? -2.094 23.051 10.628 1.00 45.88 220 ASP A CA 1
ATOM 1734 C C . ASP A 1 220 ? -0.732 23.021 9.903 1.00 45.88 220 ASP A C 1
ATOM 1736 O O . ASP A 1 220 ? 0.283 23.457 10.437 1.00 45.88 220 ASP A O 1
ATOM 1740 N N . SER A 1 221 ? -0.664 22.440 8.701 1.00 46.94 221 SER A N 1
ATOM 1741 C CA . SER A 1 221 ? 0.569 22.371 7.905 1.00 46.94 221 SER A CA 1
ATOM 1742 C C . SER A 1 221 ? 0.728 23.537 6.919 1.00 46.94 221 SER A C 1
ATOM 1744 O O . SER A 1 221 ? 1.630 23.476 6.081 1.00 46.94 221 SER A O 1
ATOM 1746 N N . GLN A 1 222 ? -0.158 24.541 6.949 1.00 43.12 222 GLN A N 1
ATOM 1747 C CA . GLN A 1 222 ? -0.090 25.716 6.067 1.00 43.12 222 GLN A CA 1
ATOM 1748 C C . GLN A 1 222 ? 0.460 26.987 6.732 1.00 43.12 222 GLN A C 1
ATOM 1750 O O . GLN A 1 222 ? 0.805 27.912 6.004 1.00 43.12 222 GLN A O 1
ATOM 1755 N N . ASP A 1 223 ? 0.641 27.017 8.054 1.00 37.28 223 ASP A N 1
ATOM 1756 C CA . ASP A 1 223 ? 1.181 28.180 8.771 1.00 37.28 223 ASP A CA 1
ATOM 1757 C C . ASP A 1 223 ? 2.615 27.936 9.271 1.00 37.28 223 ASP A C 1
ATOM 1759 O O . ASP A 1 223 ? 2.874 27.780 10.460 1.00 37.28 223 ASP A O 1
ATOM 1763 N N . GLU A 1 224 ? 3.586 27.960 8.357 1.00 38.78 224 GLU A N 1
ATOM 1764 C CA . GLU A 1 224 ? 4.907 28.497 8.707 1.00 38.78 224 GLU A CA 1
ATOM 1765 C C . GLU A 1 224 ? 5.068 29.846 8.006 1.00 38.78 224 GLU A C 1
ATOM 1767 O O . GLU A 1 224 ? 5.635 29.972 6.920 1.00 38.78 224 GLU A O 1
ATOM 1772 N N . ASN A 1 225 ? 4.501 30.871 8.646 1.00 35.16 225 ASN A N 1
ATOM 1773 C CA . ASN A 1 225 ? 4.809 32.265 8.369 1.00 35.16 225 ASN A CA 1
ATOM 1774 C C . ASN A 1 225 ? 6.296 32.506 8.662 1.00 35.16 225 ASN A C 1
ATOM 1776 O O . ASN A 1 225 ? 6.733 32.477 9.811 1.00 35.16 225 ASN A O 1
ATOM 1780 N N . ILE A 1 226 ? 7.071 32.757 7.609 1.00 37.22 226 ILE A N 1
ATOM 1781 C CA . ILE A 1 226 ? 8.433 33.288 7.694 1.00 37.22 226 ILE A CA 1
ATOM 1782 C C . ILE A 1 226 ? 8.318 34.744 8.174 1.00 37.22 226 ILE A C 1
ATOM 1784 O O . ILE A 1 226 ? 7.744 35.555 7.442 1.00 37.22 226 ILE A O 1
ATOM 1788 N N . PRO A 1 227 ? 8.855 35.135 9.346 1.00 34.81 227 PRO A N 1
ATOM 1789 C CA . PRO A 1 227 ? 8.914 36.541 9.691 1.00 34.81 227 PRO A CA 1
ATOM 1790 C C . PRO A 1 227 ? 10.021 37.211 8.873 1.00 34.81 227 PRO A C 1
ATOM 1792 O O . PRO A 1 227 ? 11.189 36.818 8.909 1.00 34.81 227 PRO A O 1
ATOM 1795 N N . ALA A 1 228 ? 9.622 38.227 8.113 1.00 34.72 228 ALA A N 1
ATOM 1796 C CA . ALA A 1 228 ? 10.512 39.164 7.454 1.00 34.72 228 ALA A CA 1
ATOM 1797 C C . ALA A 1 228 ? 11.267 39.976 8.518 1.00 3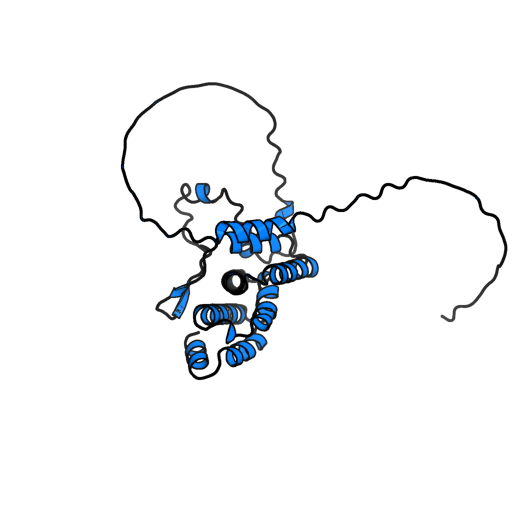4.72 228 ALA A C 1
ATOM 1799 O O . ALA A 1 228 ? 10.665 40.752 9.255 1.00 34.72 228 ALA A O 1
ATOM 1800 N N . ASN A 1 229 ? 12.586 39.799 8.598 1.00 37.72 229 ASN A N 1
ATOM 1801 C CA . ASN A 1 229 ? 13.436 40.675 9.396 1.00 37.72 229 ASN A CA 1
ATOM 1802 C C . ASN A 1 229 ? 13.842 41.886 8.555 1.00 37.72 229 ASN A C 1
ATOM 1804 O O . ASN A 1 229 ? 14.769 41.824 7.746 1.00 37.72 229 ASN A O 1
ATOM 1808 N N . ASP A 1 230 ? 13.152 42.994 8.796 1.00 35.69 230 ASP A N 1
ATOM 1809 C CA . ASP A 1 230 ? 13.621 44.331 8.470 1.00 35.69 230 ASP A CA 1
ATOM 1810 C C . ASP A 1 230 ? 14.751 44.721 9.428 1.00 35.69 230 ASP A C 1
ATOM 1812 O O . ASP A 1 230 ? 14.558 44.832 10.638 1.00 35.69 230 ASP A O 1
ATOM 1816 N N . THR A 1 231 ? 15.948 44.992 8.911 1.00 36.47 231 THR A N 1
ATOM 1817 C CA . THR A 1 231 ? 16.902 45.860 9.616 1.00 36.47 231 THR A CA 1
ATOM 1818 C C . THR A 1 231 ? 17.731 46.639 8.605 1.00 36.47 231 THR A C 1
ATOM 1820 O O . THR A 1 231 ? 18.652 46.119 7.975 1.00 36.47 231 THR A O 1
ATOM 1823 N N . LYS A 1 232 ? 17.398 47.924 8.459 1.00 36.38 232 LYS A N 1
ATOM 1824 C CA . LYS A 1 232 ? 18.229 48.926 7.792 1.00 36.38 232 LYS A CA 1
ATOM 1825 C C . LYS A 1 232 ? 19.066 49.673 8.839 1.00 36.38 232 LYS A C 1
ATOM 1827 O O . LYS A 1 232 ? 18.518 50.338 9.706 1.00 36.38 232 LYS A O 1
ATOM 1832 N N . THR A 1 233 ? 20.385 49.603 8.636 1.00 34.75 233 THR A N 1
ATOM 1833 C CA . THR A 1 233 ? 21.418 50.648 8.830 1.00 34.75 233 THR A CA 1
ATOM 1834 C C . THR A 1 233 ? 21.674 51.285 10.203 1.00 34.75 233 THR A C 1
ATOM 1836 O O . THR A 1 233 ? 20.894 52.109 10.661 1.00 34.75 233 THR A O 1
ATOM 1839 N N . SER A 1 234 ? 22.924 51.149 10.672 1.00 33.31 234 SER A N 1
ATOM 1840 C CA . SER A 1 234 ? 23.766 52.310 11.019 1.00 33.31 234 SER A CA 1
ATOM 1841 C C . SER A 1 234 ? 25.266 51.996 10.885 1.00 33.31 234 SER A C 1
ATOM 1843 O O . SER A 1 234 ? 25.776 51.047 11.474 1.00 33.31 234 SER A O 1
ATOM 1845 N N . ILE A 1 235 ? 25.943 52.818 10.086 1.00 34.41 235 ILE A N 1
ATOM 1846 C CA . ILE A 1 235 ? 27.396 52.958 9.903 1.00 34.41 235 ILE A CA 1
ATOM 1847 C C . ILE A 1 235 ? 28.019 53.578 11.160 1.00 34.41 235 ILE A C 1
ATOM 1849 O O . ILE A 1 235 ? 27.465 54.574 11.600 1.00 34.41 235 ILE A O 1
ATOM 1853 N N . VAL A 1 236 ? 29.179 53.086 11.632 1.00 35.12 236 VAL A N 1
ATOM 1854 C CA . VAL A 1 236 ? 30.309 53.895 12.163 1.00 35.12 236 VAL A CA 1
ATOM 1855 C C . VAL A 1 236 ? 31.631 53.092 12.059 1.00 35.12 236 VAL A C 1
ATOM 1857 O O . VAL A 1 236 ? 31.787 52.042 12.668 1.00 35.12 236 VAL A O 1
ATOM 1860 N N . GLU A 1 237 ? 32.521 53.612 11.205 1.00 31.28 237 GLU A N 1
ATOM 1861 C CA . GLU A 1 237 ? 33.994 53.769 11.263 1.00 31.28 237 GLU A CA 1
ATOM 1862 C C . GLU A 1 237 ? 34.981 52.633 11.651 1.00 31.28 237 GLU A C 1
ATOM 1864 O O . GLU A 1 237 ? 34.912 51.992 12.694 1.00 31.28 237 GLU A O 1
ATOM 1869 N N . ARG A 1 238 ? 36.013 52.486 10.793 1.00 37.97 238 ARG A N 1
ATOM 1870 C CA . ARG A 1 238 ? 37.331 51.865 11.071 1.00 37.97 238 ARG A CA 1
ATOM 1871 C C . ARG A 1 238 ? 38.284 52.913 11.690 1.00 37.97 238 ARG A C 1
ATOM 1873 O O . ARG A 1 238 ? 38.028 54.101 11.508 1.00 37.97 238 ARG A O 1
ATOM 1880 N N . PRO A 1 239 ? 39.447 52.524 12.263 1.00 43.31 239 PRO A N 1
ATOM 1881 C CA . PRO A 1 239 ? 40.657 52.430 11.422 1.00 43.31 239 PRO A CA 1
ATOM 1882 C C . PRO A 1 239 ? 41.665 51.303 11.769 1.00 43.31 239 PRO A C 1
ATOM 1884 O O . PRO A 1 239 ? 41.839 50.913 12.914 1.00 43.31 239 PRO A O 1
ATOM 1887 N N . CYS A 1 240 ? 42.331 50.837 10.701 1.00 31.22 240 CYS A N 1
ATOM 1888 C CA . CYS A 1 240 ? 43.735 50.411 10.520 1.00 31.22 240 CYS A CA 1
ATOM 1889 C C . CYS A 1 240 ? 44.500 49.645 11.628 1.00 31.22 240 CYS A C 1
ATOM 1891 O O . CYS A 1 240 ? 44.732 50.178 12.702 1.00 31.22 240 CYS A O 1
ATOM 1893 N N . SER A 1 241 ? 45.188 48.547 11.274 1.00 38.03 241 SER A N 1
ATOM 1894 C CA . SER A 1 241 ? 46.545 48.612 10.683 1.00 38.03 241 SER A CA 1
ATOM 1895 C C . SER A 1 241 ? 47.253 47.241 10.609 1.00 38.03 241 SER A C 1
ATOM 1897 O O . SER A 1 241 ? 47.217 46.467 11.557 1.00 38.03 241 SER A O 1
ATOM 1899 N N . ASN A 1 242 ? 47.958 47.043 9.489 1.00 34.03 242 ASN A N 1
ATOM 1900 C CA . ASN A 1 242 ? 49.217 46.310 9.277 1.00 34.03 242 ASN A CA 1
ATOM 1901 C C . ASN A 1 242 ? 49.362 44.804 9.562 1.00 34.03 242 ASN A C 1
ATOM 1903 O O . ASN A 1 242 ? 49.222 44.326 10.679 1.00 34.03 242 ASN A O 1
ATOM 1907 N N . GLY A 1 243 ? 49.876 44.096 8.548 1.00 34.25 243 GLY A N 1
ATOM 1908 C CA . GLY A 1 243 ? 50.525 42.797 8.728 1.00 34.25 243 GLY A CA 1
ATOM 1909 C C . GLY A 1 243 ? 50.671 41.997 7.441 1.00 34.25 243 GLY A C 1
ATOM 1910 O O . GLY A 1 243 ? 49.990 41.000 7.254 1.00 34.25 243 GLY A O 1
ATOM 1911 N N . CYS A 1 244 ? 51.523 42.472 6.538 1.00 38.16 244 CYS A N 1
ATOM 1912 C CA . CYS A 1 244 ? 51.860 41.838 5.267 1.00 38.16 244 CYS A CA 1
ATOM 1913 C C . CYS A 1 244 ? 52.650 40.522 5.457 1.00 38.16 244 CYS A C 1
ATOM 1915 O O . CYS A 1 244 ? 53.382 40.394 6.436 1.00 38.16 244 CYS A O 1
ATOM 1917 N N . ASN A 1 245 ? 52.617 39.680 4.412 1.00 42.16 245 ASN A N 1
ATOM 1918 C CA . ASN A 1 245 ? 53.607 38.657 4.020 1.00 42.16 245 ASN A CA 1
ATOM 1919 C C . ASN A 1 245 ? 53.538 37.269 4.707 1.00 42.16 245 ASN A C 1
ATOM 1921 O O . ASN A 1 245 ? 53.464 37.188 5.921 1.00 42.16 245 ASN A O 1
ATOM 1925 N N . HIS A 1 246 ? 53.711 36.109 4.056 1.00 39.62 246 HIS A N 1
ATOM 1926 C CA . HIS A 1 246 ? 53.725 35.661 2.653 1.00 39.62 246 HIS A CA 1
ATOM 1927 C C . HIS A 1 246 ? 54.244 34.180 2.655 1.00 39.62 246 HIS A C 1
ATOM 1929 O O . HIS A 1 246 ? 55.034 33.828 3.528 1.00 39.62 246 HIS A O 1
ATOM 1935 N N . TYR A 1 247 ? 53.909 33.394 1.612 1.00 41.25 247 TYR A N 1
ATOM 1936 C CA . TYR A 1 247 ? 54.499 32.098 1.155 1.00 41.25 247 TYR A CA 1
ATOM 1937 C C . TYR A 1 247 ? 54.349 30.864 2.094 1.00 41.25 247 TYR A C 1
ATOM 1939 O O . TYR A 1 247 ? 54.515 30.973 3.295 1.00 41.25 247 TYR A O 1
ATOM 1947 N N . LYS A 1 248 ? 54.104 29.620 1.648 1.00 41.41 248 LYS A N 1
ATOM 1948 C CA . LYS A 1 248 ? 54.324 28.974 0.343 1.00 41.41 248 LYS A CA 1
ATOM 1949 C C . LYS A 1 248 ? 53.516 27.661 0.264 1.00 41.41 248 LYS A C 1
ATOM 1951 O O . LYS A 1 248 ? 53.498 26.887 1.217 1.00 41.41 248 LYS A O 1
ATOM 1956 N N . LEU A 1 249 ? 52.891 27.436 -0.890 1.00 43.50 249 LEU A N 1
ATOM 1957 C CA . LEU A 1 249 ? 52.360 26.157 -1.367 1.00 43.50 249 LEU A CA 1
ATOM 1958 C C . LEU A 1 249 ? 53.515 25.227 -1.771 1.00 43.50 249 LEU A C 1
ATOM 1960 O O . LEU A 1 249 ? 54.501 25.692 -2.343 1.00 43.50 249 LEU A O 1
ATOM 1964 N N . ASN A 1 250 ? 53.350 23.929 -1.523 1.00 44.56 250 ASN A N 1
ATOM 1965 C CA . ASN A 1 250 ? 54.030 22.868 -2.263 1.00 44.56 250 ASN A CA 1
ATOM 1966 C C . ASN A 1 250 ? 53.008 22.279 -3.244 1.00 44.56 250 ASN A C 1
ATOM 1968 O O . ASN A 1 250 ? 51.975 21.786 -2.790 1.00 44.56 250 ASN A O 1
ATOM 1972 N N . GLY A 1 251 ? 53.314 22.319 -4.544 1.00 38.34 251 GLY A N 1
ATOM 1973 C CA . GLY A 1 251 ? 52.512 21.726 -5.621 1.00 38.34 251 GLY A CA 1
ATOM 1974 C C . GLY A 1 251 ? 52.083 22.739 -6.661 1.00 38.34 251 GLY A C 1
ATOM 1975 O O . GLY A 1 251 ? 51.028 23.367 -6.438 1.00 38.34 251 GLY A O 1
#

Foldseek 3Di:
DVVLVVVCVVDAVAVSLVVLLVCLVPPDLVSVLVNLFSLLLCLVPDDCVSYDLVSVLVRLLLQCQPQALSSVQSSLQSLLSSCVNPVVCVVVSLVSNVVSCVVVVVPLSSVLSLLSNVVVDHWDQDPVRGIDGPPPPDPPPPPDPPVVVVVVPDPNSVVCSSPPHPPDDDPPVVPPPDPPPDDDDDDDDDDDDDDDDDDDDDDDDPPDPVPPVSVVVVVVVPDPDDDDDDDDDDDDDDDDDDDDDDDDDDD

Radius of gyration: 26.64 Å; chains: 1; bounding box: 96×74×40 Å

Organism: NCBI:txid387005

pLDDT: mean 70.22, std 26.84, range [26.06, 97.62]

InterPro domains:
  IPR011989 Armadillo-like helical [G3DSA:1.25.10.10] (1-138)
  IPR016024 Armadillo-type fold [SSF48371] (16-97)

Sequence (251 aa):
MAICMITMRNCSPKSVISCLCVYSEHRSSRIREEILNIMTAALLTFDSRSINLKAIADVVVPLLADQKRRVRLAAFELFAVFAHLSSSSIKRLLKSVSNLEQKHRAYGLLNAVKERISRKTLPKIRSDGLIEYAIPLDVGILMDREGWKKSLKTDNLDYEWIMSGSSGSSSVFSRRKWPSLSSVEKLSSSSVSTSENANNQPIHDDEIQWKENFNEMLADSQDENIPANDTKTSIVERPCSNGCNHYKLNG

Secondary structure (DSSP, 8-state):
-HHHHHHHHHS-HHHHHHHHHTTTT-S-HHHHHHHHHHHHHHHHHS-GGGS-HHHHHHHHHHHTT-SSHHHHHHHHHHHHHHHHHTGGGHHHHHHHHHHHHHHHT-TTHHHHHHHHHHT----EE-TTSPEEPSS---SSTTS-TTTHHHHTTS--HHHHHHH--S--S--GGGG---------------------------------THHHHHHHHHHTTS-----------------------------